Protein AF-A0A954I2B7-F1 (afdb_monomer_lite)

Secondary structure (DSSP, 8-state):
-PPBPHHHHHHHHHHHHHHHHHHTT-TTS-HHHHHHHHHHHHHHHHTTSPSSBPHHHHHHHHHHH--HHHHS------GGGS-HHHHHHHHHHHHHHHHHHHHTSS-TTHHHHHHHHHHHHHHHHHHH-TTHHHHHHHHHHHHHHHHHHHHHHH-TT---HHHHHHHHHHHHHHHHHHHHHHHHHHHHHHHHHHHHHHHHHHHHHHHHHHHHHHHHHHHHHHHHHHHHHHHS---TTTHHHHHHHHHHHHHHHHHHHHHHHHHHHHHHHIIIIIHHHHHHHHHHHHHHHHHHHHHHHHHHHHH-HHHHHHHHTTTTTT--HHHHHHHHHHHHHHHHHHHHHH-

Sequence (343 aa):
MIEFTASARQRLEDYLGELRRVLGECPTLDPIEVERDVQDHIQSALSTTASPVDDGRLDEVLRSLGAPSDWVQDQRVPWFKRPPAEWWQGVRQTASEVTHKIAAGPESYRLPYLSLLTLTAGVCATFLFPAGILVALIALLAAFVLARAAIAAQGEQQISAGQMWLIAPALLLLYVPLAIGLVGWPIVTGMATFAETDQLRSVRQHELISRQATADAAILVLERRLAALQTQDVGQSDMSDVQKLTDELARIRDERQVQTARIEKLLEAGQIGGVQVTAGLIIAVTLLATGFWWLAVGVALWWHPGFFRSLFRPFIDAWTGRGGLILAGLGGLLLVGGLAVIA

Foldseek 3Di:
DAAEDPVLVVVLVVQLVVLLVLCVVPPVDDSVVVSVVLVVQLCVQCVPPDPPDYNVSSVVSVVVVPRSNPVPPCPDPDLVPDPPVVNVVVVVVVLVVVLQVQCVPPDLQPLLQQLLVLLVVLVVQLVVDPCSPVSNVVSLVVSLVSLLSSDVSQDPPGQDPVSCVSNVVSLCVVVVVVVCCLQCVLVVVLVVVVVVVVVVVVVVVVVLVVVLVVLVVVLVVLVVVLVVLVPPPDDPVCVVVNVVSVVVSVVSVVVSVVSVVVVVVVVCCCVVDVVLVVVLLSLLSSLQVSLVSQLVQLVVCLVCVVVVPSSNPPVCVVDDSVSSVVSNVVSVVSNVVSVVSVD

pLDDT: mean 87.76, std 10.54, range [48.59, 98.12]

Structure (mmCIF, N/CA/C/O backbone):
data_AF-A0A954I2B7-F1
#
_entry.id   AF-A0A954I2B7-F1
#
loop_
_atom_site.group_PDB
_atom_site.id
_atom_site.type_symbol
_atom_site.label_atom_id
_atom_site.label_alt_id
_atom_site.label_comp_id
_atom_site.label_asym_id
_atom_site.label_entity_id
_atom_site.label_seq_id
_atom_site.pdbx_PDB_ins_code
_atom_site.Cartn_x
_atom_site.Cartn_y
_atom_site.Cartn_z
_atom_site.occupancy
_atom_site.B_iso_or_equiv
_atom_site.auth_seq_id
_atom_site.auth_comp_id
_atom_site.auth_asym_id
_atom_site.auth_atom_id
_atom_site.pdbx_PDB_model_num
ATOM 1 N N . MET A 1 1 ? -39.625 -21.046 58.336 1.00 79.81 1 MET A N 1
ATOM 2 C CA . MET A 1 1 ? -39.303 -21.929 57.198 1.00 79.81 1 MET A CA 1
ATOM 3 C C . MET A 1 1 ? -40.493 -21.835 56.261 1.00 79.81 1 MET A C 1
ATOM 5 O O . MET A 1 1 ? -41.602 -22.007 56.746 1.00 79.81 1 MET A O 1
ATOM 9 N N . ILE A 1 2 ? -40.296 -21.403 55.015 1.00 92.88 2 ILE A N 1
ATOM 10 C CA . ILE A 1 2 ? -41.406 -21.178 54.076 1.00 92.88 2 ILE A CA 1
ATOM 11 C C . ILE A 1 2 ? -41.921 -22.548 53.630 1.00 92.88 2 ILE A C 1
ATOM 13 O O . ILE A 1 2 ? -41.124 -23.386 53.203 1.00 92.88 2 ILE A O 1
ATOM 17 N N . GLU A 1 3 ? -43.221 -22.804 53.774 1.00 96.81 3 GLU A N 1
ATOM 18 C CA . GLU A 1 3 ? -43.816 -24.035 53.258 1.00 96.81 3 GLU A CA 1
ATOM 19 C C . GLU A 1 3 ? -44.187 -23.825 51.793 1.00 96.81 3 GLU A C 1
ATOM 21 O O . GLU A 1 3 ? -44.925 -22.906 51.439 1.00 96.81 3 GLU A O 1
ATOM 26 N N . PHE A 1 4 ? -43.653 -24.683 50.933 1.00 97.38 4 PHE A N 1
ATOM 27 C CA . PHE A 1 4 ? -43.991 -24.722 49.519 1.00 97.38 4 PHE A CA 1
ATOM 28 C C . PHE A 1 4 ? -45.066 -25.777 49.292 1.00 97.38 4 PHE A C 1
ATOM 30 O O . PHE A 1 4 ? -45.057 -26.838 49.925 1.00 97.38 4 PHE A O 1
ATOM 37 N N . THR A 1 5 ? -45.963 -25.518 48.346 1.00 97.88 5 THR A N 1
ATOM 38 C CA . THR A 1 5 ? -46.767 -26.590 47.753 1.00 97.88 5 THR A CA 1
ATOM 39 C C . THR A 1 5 ? -45.852 -27.649 47.117 1.00 97.88 5 THR A C 1
ATOM 41 O O . THR A 1 5 ? -44.694 -27.383 46.787 1.00 97.88 5 THR A O 1
ATOM 44 N N . ALA A 1 6 ? -46.348 -28.882 46.964 1.00 97.38 6 ALA A N 1
ATOM 45 C CA . ALA A 1 6 ? -45.542 -29.979 46.419 1.00 97.38 6 ALA A CA 1
ATOM 46 C C . ALA A 1 6 ? -45.023 -29.679 44.999 1.00 97.38 6 ALA A C 1
ATOM 48 O O . ALA A 1 6 ? -43.880 -30.005 44.684 1.00 97.38 6 ALA A O 1
ATOM 49 N N . SER A 1 7 ? -45.835 -29.013 44.173 1.00 97.38 7 SER A N 1
ATOM 50 C CA . SER A 1 7 ? -45.462 -28.571 42.826 1.00 97.38 7 SER A CA 1
ATOM 51 C C . SER A 1 7 ? -44.393 -27.473 42.852 1.00 97.38 7 SER A C 1
ATOM 53 O O . SER A 1 7 ? -43.390 -27.592 42.148 1.00 97.38 7 SER A O 1
ATOM 55 N N . ALA A 1 8 ? -44.528 -26.473 43.730 1.00 97.25 8 ALA A N 1
ATOM 56 C CA . ALA A 1 8 ? -43.563 -25.381 43.837 1.00 97.25 8 ALA A CA 1
ATOM 57 C C . ALA A 1 8 ? -42.203 -25.886 44.337 1.00 97.25 8 ALA A C 1
ATOM 59 O O . ALA A 1 8 ? -41.159 -25.467 43.839 1.00 97.25 8 ALA A O 1
ATOM 60 N N . ARG A 1 9 ? -42.195 -26.843 45.277 1.00 98.06 9 ARG A N 1
ATOM 61 C CA . ARG A 1 9 ? -40.955 -27.494 45.721 1.00 98.06 9 ARG A CA 1
ATOM 62 C C . ARG A 1 9 ? -40.249 -28.203 44.563 1.00 98.06 9 ARG A C 1
ATOM 64 O O . ARG A 1 9 ? -39.057 -27.980 44.381 1.00 98.06 9 ARG A O 1
ATOM 71 N N . GLN A 1 10 ? -40.975 -28.991 43.767 1.00 98.06 10 GLN A N 1
ATOM 72 C CA . GLN A 1 10 ? -40.396 -29.666 42.601 1.00 98.06 10 GLN A CA 1
ATOM 73 C C . GLN A 1 10 ? -39.815 -28.655 41.603 1.00 98.06 10 GLN A C 1
ATOM 75 O O . GLN A 1 10 ? -38.692 -28.815 41.137 1.00 98.06 10 GLN A O 1
ATOM 80 N N . ARG A 1 11 ? -40.547 -27.571 41.325 1.00 97.56 11 ARG A N 1
ATOM 81 C CA . ARG A 1 11 ? -40.113 -26.513 40.404 1.00 97.56 11 ARG A CA 1
ATOM 82 C C . ARG A 1 11 ? -38.815 -25.834 40.851 1.00 97.56 11 ARG A C 1
ATOM 84 O O . ARG A 1 11 ? -37.952 -25.555 40.019 1.00 97.56 11 ARG A O 1
ATOM 91 N N . LEU A 1 12 ? -38.677 -25.572 42.151 1.00 97.94 12 LEU A N 1
ATOM 92 C CA . LEU A 1 12 ? -37.454 -25.022 42.733 1.00 97.94 12 LEU A CA 1
ATOM 93 C C . LEU A 1 12 ? -36.282 -26.005 42.607 1.00 97.94 12 LEU A C 1
ATOM 95 O O . LEU A 1 12 ? -35.189 -25.603 42.216 1.00 97.94 12 LEU A O 1
ATOM 99 N N . GLU A 1 13 ? -36.504 -27.283 42.913 1.00 98.12 13 GLU A N 1
ATOM 100 C CA . GLU A 1 13 ? -35.479 -28.325 42.789 1.00 98.12 13 GLU A CA 1
ATOM 101 C C . GLU A 1 13 ? -34.994 -28.484 41.341 1.00 98.12 13 GLU A C 1
ATOM 103 O O . GLU A 1 13 ? -33.786 -28.578 41.118 1.00 98.12 13 GLU A O 1
ATOM 108 N N . ASP A 1 14 ? -35.903 -28.423 40.363 1.00 98.00 14 ASP A N 1
ATOM 109 C CA . ASP A 1 14 ? -35.569 -28.456 38.935 1.00 98.00 14 ASP A CA 1
ATOM 110 C C . ASP A 1 14 ? -34.697 -27.250 38.536 1.00 98.00 14 ASP A C 1
ATOM 112 O O . ASP A 1 14 ? -33.680 -27.407 37.856 1.00 98.00 14 ASP A O 1
ATOM 116 N N . TYR A 1 15 ? -35.059 -26.044 38.994 1.00 97.88 15 TYR A N 1
ATOM 117 C CA . TYR A 1 15 ? -34.292 -24.822 38.734 1.00 97.88 15 TYR A CA 1
ATOM 118 C C . TYR A 1 15 ? -32.877 -24.897 39.328 1.00 97.88 15 TYR A C 1
ATOM 120 O O . TYR A 1 15 ? -31.898 -24.589 38.648 1.00 97.88 15 TYR A O 1
ATOM 128 N N . LEU A 1 16 ? -32.751 -25.346 40.581 1.00 97.69 16 LEU A N 1
ATOM 129 C CA . LEU A 1 16 ? -31.454 -25.515 41.243 1.00 97.69 16 LEU A CA 1
ATOM 130 C C . LEU A 1 16 ? -30.621 -26.636 40.607 1.00 97.69 16 LEU A C 1
ATOM 132 O O . LEU A 1 16 ? -29.399 -26.522 40.514 1.00 97.69 16 LEU A O 1
ATOM 136 N N . GLY A 1 17 ? -31.262 -27.706 40.132 1.00 97.44 17 GLY A N 1
ATOM 137 C CA . GLY A 1 17 ? -30.604 -28.770 39.378 1.00 97.44 17 GLY A CA 1
ATOM 138 C C . GLY A 1 17 ? -29.966 -28.256 38.086 1.00 97.44 17 GLY A C 1
ATOM 139 O O . GLY A 1 17 ? -28.799 -28.549 37.817 1.00 97.44 17 GLY A O 1
ATOM 140 N N . GLU A 1 18 ? -30.696 -27.438 37.327 1.00 97.00 18 GLU A N 1
ATOM 141 C CA . GLU A 1 18 ? -30.184 -26.807 36.106 1.00 97.00 18 GLU A CA 1
ATOM 142 C C . GLU A 1 18 ? -29.072 -25.794 36.410 1.00 97.00 18 GLU A C 1
ATOM 144 O O . GLU A 1 18 ? -28.044 -25.784 35.731 1.00 97.00 18 GLU A O 1
ATOM 149 N N . LEU A 1 19 ? -29.220 -25.005 37.478 1.00 96.50 19 LEU A N 1
ATOM 150 C CA . LEU A 1 19 ? -28.186 -24.082 37.948 1.00 96.50 19 LEU A CA 1
ATOM 151 C C . LEU A 1 19 ? -26.876 -24.810 38.274 1.00 96.50 19 LEU A C 1
ATOM 153 O O . LEU A 1 19 ? -25.824 -24.414 37.776 1.00 96.50 19 LEU A O 1
ATOM 157 N N . ARG A 1 20 ? -26.921 -25.908 39.040 1.00 96.75 20 ARG A N 1
ATOM 158 C CA . ARG A 1 20 ? -25.725 -26.720 39.335 1.00 96.75 20 ARG A CA 1
ATOM 159 C C . ARG A 1 20 ? -25.092 -27.291 38.073 1.00 96.75 20 ARG A C 1
ATOM 161 O O . ARG A 1 20 ? -23.868 -27.319 37.973 1.00 96.75 20 ARG A O 1
ATOM 168 N N . ARG A 1 21 ? -25.908 -27.749 37.117 1.00 94.62 21 ARG A N 1
ATOM 169 C CA . ARG A 1 21 ? -25.428 -28.292 35.840 1.00 94.62 21 ARG A CA 1
ATOM 170 C C . ARG A 1 21 ? -24.659 -27.233 35.051 1.00 94.62 21 ARG A C 1
ATOM 172 O O . ARG A 1 21 ? -23.553 -27.508 34.601 1.00 94.62 21 ARG A O 1
ATOM 179 N N . VAL A 1 22 ? -25.224 -26.033 34.932 1.00 93.50 22 VAL A N 1
ATOM 180 C CA . VAL A 1 22 ? -24.624 -24.908 34.204 1.00 93.50 22 VAL A CA 1
ATOM 181 C C . VAL A 1 22 ? -23.373 -24.376 34.917 1.00 93.50 22 VAL A C 1
ATOM 183 O O . VAL A 1 22 ? -22.342 -24.159 34.283 1.00 93.50 22 VAL A O 1
ATOM 186 N N . LEU A 1 23 ? -23.415 -24.219 36.243 1.00 93.19 23 LEU A N 1
ATOM 187 C CA . LEU A 1 23 ? -22.264 -23.756 37.025 1.00 93.19 23 LEU A CA 1
ATOM 188 C C . LEU A 1 23 ? -21.141 -24.795 37.111 1.00 93.19 23 LEU A C 1
ATOM 190 O O . LEU A 1 23 ? -19.979 -24.414 37.205 1.00 93.19 23 LEU A O 1
ATOM 194 N N . GLY A 1 24 ? -21.452 -26.091 37.020 1.00 91.44 24 GLY A N 1
ATOM 195 C CA . GLY A 1 24 ? -20.451 -27.162 36.982 1.00 91.44 24 GLY A CA 1
ATOM 196 C C . GLY A 1 24 ? -19.500 -27.077 35.782 1.00 91.44 24 GLY A C 1
ATOM 197 O O . GLY A 1 24 ? -18.395 -27.615 35.833 1.00 91.44 24 GLY A O 1
ATOM 198 N N . GLU A 1 25 ? -19.892 -26.364 34.723 1.00 86.44 25 GLU A N 1
ATOM 199 C CA . GLU A 1 25 ? -19.045 -26.082 33.558 1.00 86.44 25 GLU A CA 1
ATOM 200 C C . GLU A 1 25 ? -18.123 -24.860 33.771 1.00 86.44 25 GLU A C 1
ATOM 202 O O . GLU A 1 25 ? -17.216 -24.623 32.970 1.00 86.44 25 GLU A O 1
ATOM 207 N N . CYS A 1 26 ? -18.305 -24.102 34.860 1.00 86.00 26 CYS A N 1
ATOM 208 C CA . CYS A 1 26 ? -17.574 -22.872 35.170 1.00 86.00 26 CYS A CA 1
ATOM 209 C C . CYS A 1 26 ? -16.595 -23.063 36.344 1.00 86.00 26 CYS A C 1
ATOM 211 O O . CYS A 1 26 ? -16.983 -22.915 37.500 1.00 86.00 26 CYS A O 1
ATOM 213 N N . PRO A 1 27 ? -15.291 -23.289 36.094 1.00 81.62 27 PRO A N 1
ATOM 214 C CA . PRO A 1 27 ? -14.319 -23.578 37.154 1.00 81.62 27 PRO A CA 1
ATOM 215 C C . PRO A 1 27 ? -13.995 -22.380 38.061 1.00 81.62 27 PRO A C 1
ATOM 217 O O . PRO A 1 27 ? -13.304 -22.539 39.063 1.00 81.62 27 PRO A O 1
ATOM 220 N N . THR A 1 28 ? -14.426 -21.170 37.697 1.00 84.38 28 THR A N 1
ATOM 221 C CA . THR A 1 28 ? -14.140 -19.937 38.446 1.00 84.38 28 THR A CA 1
ATOM 222 C C . THR A 1 28 ? -15.175 -19.613 39.518 1.00 84.38 28 THR A C 1
ATOM 224 O O . THR A 1 28 ? -14.950 -18.686 40.290 1.00 84.38 28 THR A O 1
ATOM 227 N N . LEU A 1 29 ? -16.315 -20.305 39.529 1.00 89.25 29 LEU A N 1
ATOM 228 C CA . LEU A 1 29 ? -17.411 -20.069 40.465 1.00 89.25 29 LEU A CA 1
ATOM 229 C C . LEU A 1 29 ? -17.603 -21.318 41.322 1.00 89.25 29 LEU A C 1
ATOM 231 O O . LEU A 1 29 ? -17.596 -22.427 40.795 1.00 89.25 29 LEU A O 1
ATOM 235 N N . ASP A 1 30 ? -17.777 -21.140 42.630 1.00 93.12 30 ASP A N 1
ATOM 236 C CA . ASP A 1 30 ? -18.184 -22.236 43.507 1.00 93.12 30 ASP A CA 1
ATOM 237 C C . ASP A 1 30 ? -19.702 -22.448 43.352 1.00 93.12 30 ASP A C 1
ATOM 239 O O . ASP A 1 30 ? -20.484 -21.575 43.747 1.00 93.12 30 ASP A O 1
ATOM 243 N N . PRO A 1 31 ? -20.156 -23.576 42.770 1.00 93.62 31 PRO A N 1
ATOM 244 C CA . PRO A 1 31 ? -21.578 -23.819 42.550 1.00 93.62 31 PRO A CA 1
ATOM 245 C C . PRO A 1 31 ? -22.378 -23.857 43.858 1.00 93.62 31 PRO A C 1
ATOM 247 O O . PRO A 1 31 ? -23.558 -23.517 43.847 1.00 93.62 31 PRO A O 1
ATOM 250 N N . ILE A 1 32 ? -21.750 -24.233 44.978 1.00 95.94 32 ILE A N 1
ATOM 251 C CA . ILE A 1 32 ? -22.415 -24.320 46.284 1.00 95.94 32 ILE A CA 1
ATOM 252 C C . ILE A 1 32 ? -22.691 -22.921 46.839 1.00 95.94 32 ILE A C 1
ATOM 254 O O . ILE A 1 32 ? -23.759 -22.680 47.401 1.00 95.94 32 ILE A O 1
ATOM 258 N N . GLU A 1 33 ? -21.746 -21.993 46.674 1.00 96.88 33 GLU A N 1
ATOM 259 C CA . GLU A 1 33 ? -21.902 -20.609 47.126 1.00 96.88 33 GLU A CA 1
ATOM 260 C C . GLU A 1 33 ? -23.026 -19.909 46.359 1.00 96.88 33 GLU A C 1
ATOM 262 O O . GLU A 1 33 ? -23.936 -19.353 46.972 1.00 96.88 33 GLU A O 1
ATOM 267 N N . VAL A 1 34 ? -23.030 -20.029 45.027 1.00 95.69 34 VAL A N 1
ATOM 268 C CA . VAL A 1 34 ? -24.069 -19.422 44.183 1.00 95.69 34 VAL A CA 1
ATOM 269 C C . VAL A 1 34 ? -25.443 -20.045 44.447 1.00 95.69 34 VAL A C 1
ATOM 271 O O . VAL A 1 34 ? -26.435 -19.323 44.515 1.00 95.69 34 VAL A O 1
ATOM 274 N N . GLU A 1 35 ? -25.530 -21.369 44.630 1.00 97.44 35 GLU A N 1
ATOM 275 C CA . GLU A 1 35 ? -26.788 -22.032 45.007 1.00 97.44 35 GLU A CA 1
ATOM 276 C C . GLU A 1 35 ? -27.320 -21.508 46.346 1.00 97.44 35 GLU A C 1
ATOM 278 O O . GLU A 1 35 ? -28.514 -21.217 46.451 1.00 97.44 35 GLU A O 1
ATOM 283 N N . ARG A 1 36 ? -26.450 -21.344 47.351 1.00 97.50 36 ARG A N 1
ATOM 284 C CA . ARG A 1 36 ? -26.836 -20.786 48.652 1.00 97.50 36 ARG A CA 1
ATOM 285 C C . ARG A 1 36 ? -27.361 -19.359 48.508 1.00 97.50 36 ARG A C 1
ATOM 287 O O . ARG A 1 36 ? -28.436 -19.067 49.018 1.00 97.50 36 ARG A O 1
ATOM 294 N N . ASP A 1 37 ? -26.660 -18.505 47.769 1.00 97.44 37 ASP A N 1
ATOM 295 C CA . ASP A 1 37 ? -27.064 -17.110 47.568 1.00 97.44 37 ASP A CA 1
ATOM 296 C C . ASP A 1 37 ? -28.412 -17.002 46.829 1.00 97.44 37 ASP A C 1
ATOM 298 O O . ASP A 1 37 ? -29.250 -16.155 47.153 1.00 97.44 37 ASP A O 1
ATOM 302 N N . VAL A 1 38 ? -28.668 -17.899 45.868 1.00 97.19 38 VAL A N 1
ATOM 303 C CA . VAL A 1 38 ? -29.965 -18.013 45.181 1.00 97.19 38 VAL A CA 1
ATOM 304 C C . VAL A 1 38 ? -31.068 -18.440 46.144 1.00 97.19 38 VAL A C 1
ATOM 306 O O . VAL A 1 38 ? -32.145 -17.841 46.147 1.00 97.19 38 VAL A O 1
ATOM 309 N N . GLN A 1 39 ? -30.821 -19.456 46.972 1.00 97.75 39 GLN A N 1
ATOM 310 C CA . GLN A 1 39 ? -31.788 -19.909 47.974 1.00 97.75 39 GLN A CA 1
ATOM 311 C C . GLN A 1 39 ? -32.101 -18.805 48.990 1.00 97.75 39 GLN A C 1
ATOM 313 O O . GLN A 1 39 ? -33.275 -18.560 49.279 1.00 97.75 39 GLN A O 1
ATOM 318 N N . ASP A 1 40 ? -31.077 -18.094 49.464 1.00 97.44 40 ASP A N 1
ATOM 319 C CA . ASP A 1 40 ? -31.213 -16.968 50.387 1.00 97.44 40 ASP A CA 1
ATOM 320 C C . ASP A 1 40 ? -32.030 -15.830 49.757 1.00 97.44 40 ASP A C 1
ATOM 322 O O . ASP A 1 40 ? -32.926 -15.269 50.398 1.00 97.44 40 ASP A O 1
ATOM 326 N N . HIS A 1 41 ? -31.793 -15.525 48.476 1.00 97.00 41 HIS A N 1
ATOM 327 C CA . HIS A 1 41 ? -32.581 -14.544 47.734 1.00 97.00 41 HIS A CA 1
ATOM 328 C C . HIS A 1 41 ? -34.056 -14.953 47.628 1.00 97.00 41 HIS A C 1
ATOM 330 O O . HIS A 1 41 ? -34.938 -14.145 47.923 1.00 97.00 41 HIS A O 1
ATOM 336 N N . ILE A 1 42 ? -34.339 -16.206 47.259 1.00 97.31 42 ILE A N 1
ATOM 337 C CA . ILE A 1 42 ? -35.710 -16.728 47.139 1.00 97.31 42 ILE A CA 1
ATOM 338 C C . ILE A 1 42 ? -36.418 -16.695 48.497 1.00 97.31 42 ILE A C 1
ATOM 340 O O . ILE A 1 42 ? -37.568 -16.260 48.592 1.00 97.31 42 ILE A O 1
ATOM 344 N N . GLN A 1 43 ? -35.730 -17.099 49.566 1.00 97.38 43 GLN A N 1
ATOM 345 C CA . GLN A 1 43 ? -36.274 -17.068 50.920 1.00 97.38 43 GLN A CA 1
ATOM 346 C C . GLN A 1 43 ? -36.573 -15.636 51.381 1.00 97.38 43 GLN A C 1
ATOM 348 O O . GLN A 1 43 ? -37.612 -15.393 51.996 1.00 97.38 43 GLN A O 1
ATOM 353 N N . SER A 1 44 ? -35.694 -14.684 51.063 1.00 97.44 44 SER A N 1
ATOM 354 C CA . SER A 1 44 ? -35.897 -13.262 51.349 1.00 97.44 44 SER A CA 1
ATOM 355 C C . SER A 1 44 ? -37.094 -12.696 50.578 1.00 97.44 44 SER A C 1
ATOM 357 O O . SER A 1 44 ? -37.999 -12.114 51.184 1.00 97.44 44 SER A O 1
ATOM 359 N N . ALA A 1 45 ? -37.160 -12.948 49.266 1.00 97.50 45 ALA A N 1
ATOM 360 C CA . ALA A 1 45 ? -38.214 -12.456 48.380 1.00 97.50 45 ALA A CA 1
ATOM 361 C C . ALA A 1 45 ? -39.610 -12.984 48.755 1.00 97.50 45 ALA A C 1
ATOM 363 O O . ALA A 1 45 ? -40.597 -12.258 48.648 1.00 97.50 45 ALA A O 1
ATOM 364 N N . LEU A 1 46 ? -39.698 -14.227 49.236 1.00 97.31 46 LEU A N 1
ATOM 365 C CA . LEU A 1 46 ? -40.964 -14.874 49.594 1.00 97.31 46 LEU A CA 1
ATOM 366 C C . LEU A 1 46 ? -41.340 -14.736 51.078 1.00 97.31 46 LEU A C 1
ATOM 368 O O . LEU A 1 46 ? -42.421 -15.173 51.471 1.00 97.31 46 LEU A O 1
ATOM 372 N N . SER A 1 47 ? -40.500 -14.107 51.904 1.00 96.81 47 SER A N 1
ATOM 373 C CA . SER A 1 47 ? -40.690 -14.021 53.363 1.00 96.81 47 SER A CA 1
ATOM 374 C C . SER A 1 47 ? -41.996 -13.347 53.811 1.00 96.81 47 SER A C 1
ATOM 376 O O . SER A 1 47 ? -42.485 -13.622 54.906 1.00 96.81 47 SER A O 1
ATOM 378 N N . THR A 1 48 ? -42.576 -12.484 52.973 1.00 95.94 48 THR A N 1
ATOM 379 C CA . THR A 1 48 ? -43.823 -11.747 53.248 1.00 95.94 48 THR A CA 1
ATOM 380 C C . THR A 1 48 ? -45.068 -12.403 52.648 1.00 95.94 48 THR A C 1
ATOM 382 O O . THR A 1 48 ? -46.182 -11.920 52.860 1.00 95.94 48 THR A O 1
ATOM 385 N N . THR A 1 49 ? -44.905 -13.496 51.899 1.00 94.75 49 THR A N 1
ATOM 386 C CA . THR A 1 49 ? -46.006 -14.175 51.207 1.00 94.75 49 THR A CA 1
ATOM 387 C C . THR A 1 49 ? -46.720 -15.136 52.159 1.00 94.75 49 THR A C 1
ATOM 389 O O . THR A 1 49 ? -46.088 -15.800 52.979 1.00 94.75 49 THR A O 1
ATOM 392 N N . ALA A 1 50 ? -48.051 -15.210 52.075 1.00 92.56 50 ALA A N 1
ATOM 393 C CA . ALA A 1 50 ? -48.833 -16.138 52.887 1.00 92.56 50 ALA A CA 1
ATOM 394 C C . ALA A 1 50 ? -48.471 -17.599 52.555 1.00 92.56 50 ALA A C 1
ATOM 396 O O . ALA A 1 50 ? -48.350 -17.964 51.389 1.00 92.56 50 ALA A O 1
ATOM 397 N N . SER A 1 51 ? -48.303 -18.424 53.591 1.00 89.94 51 SER A N 1
ATOM 398 C CA . SER A 1 51 ? -47.981 -19.851 53.468 1.00 89.94 51 SER A CA 1
ATOM 399 C C . SER A 1 51 ? -49.255 -20.684 53.250 1.00 89.94 51 SER A C 1
ATOM 401 O O . SER A 1 51 ? -50.254 -20.394 53.919 1.00 89.94 51 SER A O 1
ATOM 403 N N . PRO A 1 52 ? -49.245 -21.739 52.407 1.00 95.25 52 PRO A N 1
ATOM 404 C CA . PRO A 1 52 ? -48.131 -22.234 51.584 1.00 95.25 52 PRO A CA 1
ATOM 405 C C . PRO A 1 52 ? -47.952 -21.473 50.256 1.00 95.25 52 PRO A C 1
ATOM 407 O O . PRO A 1 52 ? -48.928 -21.035 49.650 1.00 95.25 52 PRO A O 1
ATOM 410 N N . VAL A 1 53 ? -46.706 -21.359 49.782 1.00 97.19 53 VAL A N 1
ATOM 411 C CA . VAL A 1 53 ? -46.366 -20.681 48.515 1.00 97.19 53 VAL A CA 1
ATOM 412 C C . VAL A 1 53 ? -46.730 -21.558 47.312 1.00 97.19 53 VAL A C 1
ATOM 414 O O . VAL A 1 53 ? -46.357 -22.737 47.244 1.00 97.19 53 VAL A O 1
ATOM 417 N N . ASP A 1 54 ? -47.456 -20.971 46.364 1.00 97.62 54 ASP A N 1
ATOM 418 C CA . ASP A 1 54 ? -47.882 -21.600 45.115 1.00 97.62 54 ASP A CA 1
ATOM 419 C C . ASP A 1 54 ? -46.857 -21.430 43.978 1.00 97.62 54 ASP A C 1
ATOM 421 O O . ASP A 1 54 ? -45.891 -20.667 44.072 1.00 97.62 54 ASP A O 1
ATOM 425 N N . ASP A 1 55 ? -47.072 -22.161 42.883 1.00 97.25 55 ASP A N 1
ATOM 426 C CA . ASP A 1 55 ? -46.195 -22.132 41.705 1.00 97.25 55 ASP A CA 1
ATOM 427 C C . ASP A 1 55 ? -46.118 -20.728 41.090 1.00 97.25 55 ASP A C 1
ATOM 429 O O . ASP A 1 55 ? -45.053 -20.294 40.656 1.00 97.25 55 ASP A O 1
ATOM 433 N N . GLY A 1 56 ? -47.239 -19.997 41.089 1.00 97.50 56 GLY A N 1
ATOM 434 C CA . GLY A 1 56 ? -47.350 -18.686 40.457 1.00 97.50 56 GLY A CA 1
ATOM 435 C C . GLY A 1 56 ? -46.426 -17.643 41.080 1.00 97.50 56 GLY A C 1
ATOM 436 O O . GLY A 1 56 ? -45.773 -16.894 40.349 1.00 97.50 56 GLY A O 1
ATOM 437 N N . ARG A 1 57 ? -46.329 -17.602 42.417 1.00 97.56 57 ARG A N 1
ATOM 438 C CA . ARG A 1 57 ? -45.397 -16.689 43.095 1.00 97.56 57 ARG A CA 1
ATOM 439 C C . ARG A 1 57 ? -43.948 -17.126 43.011 1.00 97.56 57 ARG A C 1
ATOM 441 O O . ARG A 1 57 ? -43.084 -16.264 42.856 1.00 97.56 57 ARG A O 1
ATOM 448 N N . LEU A 1 58 ? -43.670 -18.427 43.063 1.00 98.00 58 LEU A N 1
ATOM 449 C CA . LEU A 1 58 ? -42.309 -18.912 42.854 1.00 98.00 58 LEU A CA 1
ATOM 450 C C . LEU A 1 58 ? -41.808 -18.560 41.444 1.00 98.00 58 LEU A C 1
ATOM 452 O O . LEU A 1 58 ? -40.711 -18.023 41.308 1.00 98.00 58 LEU A O 1
ATOM 456 N N . ASP A 1 59 ? -42.616 -18.792 40.408 1.00 98.00 59 ASP A N 1
ATOM 457 C CA . ASP A 1 59 ? -42.246 -18.510 39.017 1.00 98.00 59 ASP A CA 1
ATOM 458 C C . ASP A 1 59 ? -41.974 -17.019 38.762 1.00 98.00 59 ASP A C 1
ATOM 460 O O . ASP A 1 59 ? -41.158 -16.683 37.907 1.00 98.00 59 ASP A O 1
ATOM 464 N N . GLU A 1 60 ? -42.623 -16.105 39.486 1.00 97.75 60 GLU A N 1
ATOM 465 C CA . GLU A 1 60 ? -42.331 -14.671 39.392 1.00 97.75 60 GLU A CA 1
ATOM 466 C C . GLU A 1 60 ? -40.938 -14.333 39.937 1.00 97.75 60 GLU A C 1
ATOM 468 O O . GLU A 1 60 ? -40.184 -13.605 39.288 1.00 97.75 60 GLU A O 1
ATOM 473 N N . VAL A 1 61 ? -40.567 -14.917 41.081 1.00 97.81 61 VAL A N 1
ATOM 474 C CA . VAL A 1 61 ? -39.225 -14.759 41.659 1.00 97.81 61 VAL A CA 1
ATOM 475 C C . VAL A 1 61 ? -38.178 -15.401 40.749 1.00 97.81 61 VAL A C 1
ATOM 477 O O . VAL A 1 61 ? -37.188 -14.751 40.413 1.00 97.81 61 VAL A O 1
ATOM 480 N N . LEU A 1 62 ? -38.414 -16.623 40.259 1.00 97.69 62 LEU A N 1
ATOM 481 C CA . LEU A 1 62 ? -37.509 -17.291 39.315 1.00 97.69 62 LEU A CA 1
ATOM 482 C C . LEU A 1 62 ? -37.357 -16.497 38.007 1.00 97.69 62 LEU A C 1
ATOM 484 O O . LEU A 1 62 ? -36.255 -16.371 37.481 1.00 97.69 62 LEU A O 1
ATOM 488 N N . ARG A 1 63 ? -38.432 -15.879 37.503 1.00 97.19 63 ARG A N 1
ATOM 489 C CA . ARG A 1 63 ? -38.367 -15.010 36.318 1.00 97.19 63 ARG A CA 1
ATOM 490 C C . ARG A 1 63 ? -37.534 -13.751 36.560 1.00 97.19 63 ARG A C 1
ATOM 492 O O . ARG A 1 63 ? -36.894 -13.281 35.626 1.00 97.19 63 ARG A O 1
ATOM 499 N N . SER A 1 64 ? -37.526 -13.219 37.784 1.00 96.75 64 SER A N 1
ATOM 500 C CA . SER A 1 64 ? -36.678 -12.076 38.153 1.00 96.75 64 SER A CA 1
ATOM 501 C C . SER A 1 64 ? -35.190 -12.438 38.244 1.00 96.75 64 SER A C 1
ATOM 503 O O . SER A 1 64 ? -34.342 -11.603 37.938 1.00 96.75 64 SER A O 1
ATOM 505 N N . LEU A 1 65 ? -34.886 -13.691 38.600 1.00 96.69 65 LEU A N 1
ATOM 506 C CA . LEU A 1 65 ? -33.530 -14.239 38.615 1.00 96.69 65 LEU A CA 1
ATOM 507 C C . LEU A 1 65 ? -33.001 -14.540 37.199 1.00 96.69 65 LEU A C 1
ATOM 509 O O . LEU A 1 65 ? -31.794 -14.490 36.981 1.00 96.69 65 LEU A O 1
ATOM 513 N N . GLY A 1 66 ? -33.878 -14.791 36.222 1.00 95.62 66 GLY A N 1
ATOM 514 C CA . GLY A 1 66 ? -33.500 -15.159 34.851 1.00 95.62 66 GLY A CA 1
ATOM 515 C C . GLY A 1 66 ? -33.266 -16.664 34.685 1.00 95.62 66 GLY A C 1
ATOM 516 O O . GLY A 1 66 ? -33.353 -17.424 35.646 1.00 95.62 66 GLY A O 1
ATOM 517 N N . ALA A 1 67 ? -33.013 -17.134 33.459 1.00 94.75 67 ALA A N 1
ATOM 518 C CA . ALA A 1 67 ? -32.724 -18.552 33.247 1.00 94.75 67 ALA A CA 1
ATOM 519 C C . ALA A 1 67 ? -31.299 -18.877 33.734 1.00 94.75 67 ALA A C 1
ATOM 521 O O . ALA A 1 67 ? -30.390 -18.089 33.464 1.00 94.75 67 ALA A O 1
ATOM 522 N N . PRO A 1 68 ? -31.045 -20.038 34.372 1.00 94.94 68 PRO A N 1
ATOM 523 C CA . PRO A 1 68 ? -29.697 -20.397 34.816 1.00 94.94 68 PRO A CA 1
ATOM 524 C C . PRO A 1 68 ? -28.657 -20.400 33.684 1.00 94.94 68 PRO A C 1
ATOM 526 O O . PRO A 1 68 ? -27.494 -20.085 33.913 1.00 94.94 68 PRO A O 1
ATOM 529 N N . SER A 1 69 ? -29.077 -20.684 32.445 1.00 89.12 69 SER A N 1
ATOM 530 C CA . SER A 1 69 ? -28.240 -20.593 31.241 1.00 89.12 69 SER A CA 1
ATOM 531 C C . SER A 1 69 ? -27.708 -19.187 30.955 1.00 89.12 69 SER A C 1
ATOM 533 O O . SER A 1 69 ? -26.650 -19.052 30.348 1.00 89.12 69 SER A O 1
ATOM 535 N N . ASP A 1 70 ? -28.416 -18.144 31.392 1.00 89.19 70 ASP A N 1
ATOM 536 C CA . ASP A 1 70 ? -28.059 -16.746 31.127 1.00 89.19 70 ASP A CA 1
ATOM 537 C C . ASP A 1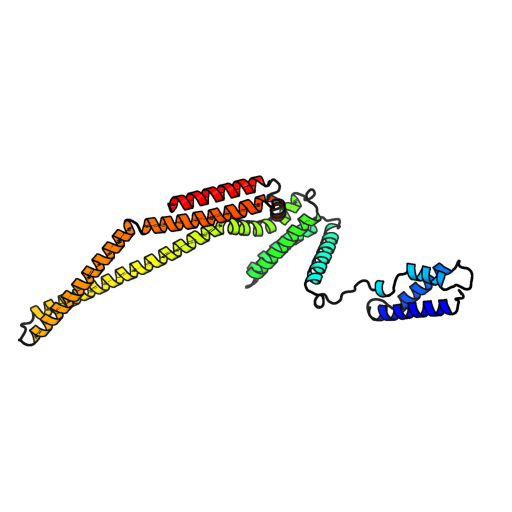 70 ? -27.015 -16.222 32.127 1.00 89.19 70 ASP A C 1
ATOM 539 O O . ASP A 1 70 ? -26.390 -15.183 31.901 1.00 89.19 70 ASP A O 1
ATOM 543 N N . TRP A 1 71 ? -26.818 -16.937 33.241 1.00 87.44 71 TRP A N 1
ATOM 544 C CA . TRP A 1 71 ? -25.909 -16.554 34.326 1.00 87.44 71 TRP A CA 1
ATOM 545 C C . TRP A 1 71 ? -24.451 -16.785 33.945 1.00 87.44 71 TRP A C 1
ATOM 547 O O . TRP A 1 71 ? -23.559 -16.032 34.340 1.00 87.44 71 TRP A O 1
ATOM 557 N N . VAL A 1 72 ? -24.210 -17.788 33.105 1.00 81.62 72 VAL A N 1
ATOM 558 C CA . VAL A 1 72 ? -22.925 -17.990 32.444 1.00 81.62 72 VAL A CA 1
ATOM 559 C C . VAL A 1 72 ? -22.929 -17.132 31.188 1.00 81.62 72 VAL A C 1
ATOM 561 O O . VAL A 1 72 ? -23.101 -17.613 30.071 1.00 81.62 72 VAL A O 1
ATOM 564 N N . GLN A 1 73 ? -22.772 -15.820 31.376 1.00 63.34 73 GLN A N 1
ATOM 565 C CA . GLN A 1 73 ? -22.570 -14.896 30.266 1.00 63.34 73 GLN A CA 1
ATOM 566 C C . GLN A 1 73 ? -21.311 -15.297 29.503 1.00 63.34 73 GLN A C 1
ATOM 568 O O . GLN A 1 73 ? -20.201 -14.992 29.938 1.00 63.34 73 GLN A O 1
ATOM 573 N N . ASP A 1 74 ? -21.517 -15.998 28.387 1.00 57.06 74 ASP A N 1
ATOM 574 C CA . ASP A 1 74 ? -20.610 -16.194 27.257 1.00 57.06 74 ASP A CA 1
ATOM 575 C C . ASP A 1 74 ? -19.123 -16.205 27.653 1.00 57.06 74 ASP A C 1
ATOM 577 O O . ASP A 1 74 ? -18.286 -15.497 27.075 1.00 57.06 74 ASP A O 1
ATOM 581 N N . GLN A 1 75 ? -18.776 -17.009 28.670 1.00 52.12 75 GLN A N 1
ATOM 582 C CA . GLN A 1 75 ? -17.389 -17.268 29.033 1.00 52.12 75 GLN A CA 1
ATOM 583 C C . GLN A 1 75 ? -16.788 -18.203 27.984 1.00 52.12 75 GLN A C 1
ATOM 585 O O . GLN A 1 75 ? -16.553 -19.387 28.179 1.00 52.12 75 GLN A O 1
ATOM 590 N N . ARG A 1 76 ? -16.533 -17.576 26.833 1.00 55.94 76 ARG A N 1
ATOM 591 C CA . ARG A 1 76 ? -15.413 -17.779 25.929 1.00 55.94 76 ARG A CA 1
ATOM 592 C C . ARG A 1 76 ? -15.176 -19.239 25.598 1.00 55.94 76 ARG A C 1
ATOM 594 O O . ARG A 1 76 ? -14.148 -19.818 25.950 1.00 55.94 76 ARG A O 1
ATOM 601 N N . VAL A 1 77 ? -16.031 -19.745 24.710 1.00 60.31 77 VAL A N 1
ATOM 602 C CA . VAL A 1 77 ? -15.544 -20.624 23.643 1.00 60.31 77 VAL A CA 1
ATOM 603 C C . VAL A 1 77 ? -14.200 -20.038 23.175 1.00 60.31 77 VAL A C 1
ATOM 605 O O . VAL A 1 77 ? -14.177 -18.858 22.797 1.00 60.31 77 VAL A O 1
ATOM 608 N N . PRO A 1 78 ? -13.077 -20.779 23.280 1.00 59.22 78 PRO A N 1
ATOM 609 C CA . PRO A 1 78 ? -11.765 -20.240 22.965 1.00 59.22 78 PRO A CA 1
ATOM 610 C C . PRO A 1 78 ? -11.813 -19.561 21.604 1.00 59.22 78 PRO A C 1
ATOM 612 O O . PRO A 1 78 ? -12.387 -20.117 20.671 1.00 59.22 78 PRO A O 1
ATOM 615 N N . TRP A 1 79 ? -11.256 -18.356 21.490 1.00 60.91 79 TRP A N 1
ATOM 616 C CA . TRP A 1 79 ? -11.432 -17.493 20.313 1.00 60.91 79 TRP A CA 1
ATOM 617 C C . TRP A 1 79 ? -11.092 -18.187 18.980 1.00 60.91 79 TRP A C 1
ATOM 619 O O . TRP A 1 79 ? -11.650 -17.830 17.951 1.00 60.91 79 TRP A O 1
ATOM 629 N N . PHE A 1 80 ? -10.235 -19.212 19.008 1.00 67.19 80 PHE A N 1
ATOM 630 C CA . PHE A 1 80 ? -9.855 -20.035 17.856 1.00 67.19 80 PHE A CA 1
ATOM 631 C C . PHE A 1 80 ? -10.910 -21.068 17.411 1.00 67.19 80 PHE A C 1
ATOM 633 O O . PHE A 1 80 ? -10.775 -21.649 16.340 1.00 67.19 80 PHE A O 1
ATOM 640 N N . LYS A 1 81 ? -11.939 -21.332 18.223 1.00 69.81 81 LYS A N 1
ATOM 641 C CA . LYS A 1 81 ? -13.083 -22.195 17.881 1.00 69.81 81 LYS A CA 1
ATOM 642 C C . LYS A 1 81 ? -14.279 -21.404 17.340 1.00 69.81 81 LYS A C 1
ATOM 644 O O . LYS A 1 81 ? -15.227 -22.015 16.857 1.00 69.81 81 LYS A O 1
ATOM 649 N N . ARG A 1 82 ? -14.251 -20.070 17.432 1.00 76.06 82 ARG A N 1
ATOM 650 C CA . ARG A 1 82 ? -15.280 -19.201 16.851 1.00 76.06 82 ARG A CA 1
ATOM 651 C C . ARG A 1 82 ? -15.014 -19.019 15.350 1.00 76.06 82 ARG A C 1
ATOM 653 O O . ARG A 1 82 ? -13.850 -18.983 14.943 1.00 76.06 82 ARG A O 1
ATOM 660 N N . PRO A 1 83 ? -16.051 -18.897 14.507 1.00 83.19 83 PRO A N 1
ATOM 661 C CA . PRO A 1 83 ? -15.863 -18.584 13.098 1.00 83.19 83 PRO A CA 1
ATOM 662 C C . PRO A 1 83 ? -15.131 -17.234 12.925 1.00 83.19 83 PRO A C 1
ATOM 664 O O . PRO A 1 83 ? -15.309 -16.323 13.740 1.00 83.19 83 PRO A O 1
ATOM 667 N N . PRO A 1 84 ? -14.336 -17.050 11.850 1.00 83.81 84 PRO A N 1
ATOM 668 C CA . PRO A 1 84 ? -13.505 -15.853 11.663 1.00 83.81 84 PRO A CA 1
ATOM 669 C C . PRO A 1 84 ? -14.270 -14.521 11.725 1.00 83.81 84 PRO A C 1
ATOM 671 O O . PRO A 1 84 ? -13.709 -13.504 12.126 1.00 83.81 84 PRO A O 1
ATOM 674 N N . ALA A 1 85 ? -15.552 -14.513 11.346 1.00 80.75 85 ALA A N 1
ATOM 675 C CA . ALA A 1 85 ? -16.399 -13.324 11.409 1.00 80.75 85 ALA A CA 1
ATOM 676 C C . ALA A 1 85 ? -16.657 -12.854 12.855 1.00 80.75 85 ALA A C 1
ATOM 678 O O . ALA A 1 85 ? -16.597 -11.657 13.136 1.00 80.75 85 ALA A O 1
ATOM 679 N N . GLU A 1 86 ? -16.880 -13.787 13.782 1.00 79.06 86 GLU A N 1
ATOM 680 C CA . GLU A 1 86 ? -17.095 -13.496 15.206 1.00 79.06 86 GLU A CA 1
ATOM 681 C C . GLU A 1 86 ? -15.787 -13.131 15.911 1.00 79.06 86 GLU A C 1
ATOM 683 O O . GLU A 1 86 ? -15.774 -12.282 16.804 1.00 79.06 86 GLU A O 1
ATOM 688 N N . TRP A 1 87 ? -14.664 -13.712 15.471 1.00 77.38 87 TRP A N 1
ATOM 689 C CA . TRP A 1 87 ? -13.336 -13.325 15.950 1.00 77.38 87 TRP A CA 1
ATOM 690 C C . TRP A 1 87 ? -13.074 -11.833 15.725 1.00 77.38 87 TRP A C 1
ATOM 692 O O . TRP A 1 87 ? -12.685 -11.127 16.657 1.00 77.38 87 TRP A O 1
ATOM 702 N N . TRP A 1 88 ? -13.367 -11.324 14.525 1.00 75.56 88 TRP A N 1
ATOM 703 C CA . TRP A 1 88 ? -13.209 -9.902 14.217 1.00 75.56 88 TRP A CA 1
ATOM 704 C C . TRP A 1 88 ? -14.086 -8.998 15.086 1.00 75.56 88 TRP A C 1
ATOM 706 O O . TRP A 1 88 ? -13.639 -7.925 15.500 1.00 75.56 88 TRP A O 1
ATOM 716 N N . GLN A 1 89 ? -15.310 -9.425 15.402 1.00 79.62 89 GLN A N 1
ATOM 717 C CA . GLN A 1 89 ? -16.190 -8.682 16.306 1.00 79.62 89 GLN A CA 1
ATOM 718 C C . GLN A 1 89 ? -15.640 -8.668 17.737 1.00 79.62 89 GLN A C 1
ATOM 720 O O . GLN A 1 89 ? -15.574 -7.600 18.344 1.00 79.62 89 GLN A O 1
ATOM 725 N N . GLY A 1 90 ? -15.156 -9.808 18.239 1.00 74.31 90 GLY A N 1
ATOM 726 C CA . GLY A 1 90 ? -14.556 -9.910 19.572 1.00 74.31 90 GLY A CA 1
ATOM 727 C C . GLY A 1 90 ? -13.262 -9.104 19.716 1.00 74.31 90 GLY A C 1
ATOM 728 O O . GLY A 1 90 ? -13.068 -8.419 20.721 1.00 74.31 90 GLY A O 1
ATOM 729 N N . VAL A 1 91 ? -12.400 -9.107 18.692 1.00 74.19 91 VAL A N 1
ATOM 730 C CA . VAL A 1 91 ? -11.200 -8.252 18.649 1.00 74.19 91 VAL A CA 1
ATOM 731 C C . VAL A 1 91 ? -11.600 -6.780 18.663 1.00 74.19 91 VAL A C 1
ATOM 733 O O . VAL A 1 91 ? -11.022 -6.002 19.417 1.00 74.19 91 VAL A O 1
ATOM 736 N N . ARG A 1 92 ? -12.616 -6.390 17.885 1.00 77.38 92 ARG A N 1
ATOM 737 C CA . ARG A 1 92 ? -13.102 -5.006 17.839 1.00 77.38 92 ARG A CA 1
ATOM 738 C C . ARG A 1 92 ? -13.696 -4.556 19.177 1.00 77.38 92 ARG A C 1
ATOM 740 O O . ARG A 1 92 ? -13.397 -3.446 19.612 1.00 77.38 92 ARG A O 1
ATOM 747 N N . GLN A 1 93 ? -14.482 -5.408 19.836 1.00 75.69 93 GLN A N 1
ATOM 748 C CA . GLN A 1 93 ? -15.046 -5.144 21.164 1.00 75.69 93 GLN A CA 1
ATOM 749 C C . GLN A 1 93 ? -13.944 -5.031 22.219 1.00 75.69 93 GLN A C 1
ATOM 751 O O . GLN A 1 93 ? -13.845 -4.003 22.883 1.00 75.69 93 GLN A O 1
ATOM 756 N N . THR A 1 94 ? -13.038 -6.010 22.291 1.00 72.50 94 THR A N 1
ATOM 757 C CA . THR A 1 94 ? -11.919 -6.003 23.250 1.00 72.50 94 THR A CA 1
ATOM 758 C C . THR A 1 94 ? -11.013 -4.795 23.033 1.00 72.50 94 THR A C 1
ATOM 760 O O . THR A 1 94 ? -10.634 -4.123 23.990 1.00 72.50 94 THR A O 1
ATOM 763 N N . ALA A 1 95 ? -10.697 -4.470 21.775 1.00 69.31 95 ALA A N 1
ATOM 764 C CA . ALA A 1 95 ? -9.946 -3.270 21.444 1.00 69.31 95 ALA A CA 1
ATOM 765 C C . ALA A 1 95 ? -10.689 -2.029 21.942 1.00 69.31 95 ALA A C 1
ATOM 767 O O . ALA A 1 95 ? -10.080 -1.216 22.627 1.00 69.31 95 ALA A O 1
ATOM 768 N N . SER A 1 96 ? -11.996 -1.898 21.690 1.00 72.69 96 SER A N 1
ATOM 769 C CA . SER A 1 96 ? -12.774 -0.751 22.173 1.00 72.69 96 SER A CA 1
ATOM 770 C C . SER A 1 96 ? -12.793 -0.645 23.702 1.00 72.69 96 SER A C 1
ATOM 772 O O . SER A 1 96 ? -12.556 0.437 24.231 1.00 72.69 96 SER A O 1
ATOM 774 N N . GLU A 1 97 ? -12.956 -1.757 24.422 1.00 70.56 97 GLU A N 1
ATOM 775 C CA . GLU A 1 97 ? -12.964 -1.788 25.888 1.00 70.56 97 GLU A CA 1
ATOM 776 C C . GLU A 1 97 ? -11.605 -1.426 26.483 1.00 70.56 97 GLU A C 1
ATOM 778 O O . GLU A 1 97 ? -11.529 -0.627 27.415 1.00 70.56 97 GLU A O 1
ATOM 783 N N . VAL A 1 98 ? -10.518 -1.985 25.945 1.00 68.56 98 VAL A N 1
ATOM 784 C CA . VAL A 1 98 ? -9.151 -1.657 26.372 1.00 68.56 98 VAL A CA 1
ATOM 785 C C . VAL A 1 98 ? -8.841 -0.198 26.053 1.00 68.56 98 VAL A C 1
ATOM 787 O O . VAL A 1 98 ? -8.290 0.505 26.896 1.00 68.56 98 VAL A O 1
ATOM 790 N N . THR A 1 99 ? -9.254 0.289 24.881 1.00 65.06 99 THR A N 1
ATOM 791 C CA . THR A 1 99 ? -9.066 1.694 24.499 1.00 65.06 99 THR A CA 1
ATOM 792 C C . THR A 1 99 ? -9.832 2.612 25.450 1.00 65.06 99 THR A C 1
ATOM 794 O O . THR A 1 99 ? -9.252 3.572 25.948 1.00 65.06 99 THR A O 1
ATOM 797 N N . HIS A 1 100 ? -11.083 2.285 25.790 1.00 66.19 100 HIS A N 1
ATOM 798 C CA . HIS A 1 100 ? -11.872 3.034 26.768 1.00 66.19 100 HIS A CA 1
ATOM 799 C C . HIS A 1 100 ? -11.273 2.975 28.174 1.00 66.19 100 HIS A C 1
ATOM 801 O O . HIS A 1 100 ? -11.188 4.009 28.825 1.00 66.19 100 HIS A O 1
ATOM 807 N N . LYS A 1 101 ? -10.793 1.816 28.641 1.00 65.88 101 LYS A N 1
ATOM 808 C CA . LYS A 1 101 ? -10.143 1.685 29.958 1.00 65.88 101 LYS A CA 1
ATOM 809 C C . LYS A 1 101 ? -8.835 2.468 30.045 1.00 65.88 101 LYS A C 1
ATOM 811 O O . LYS A 1 101 ? -8.542 3.055 31.083 1.00 65.88 101 LYS A O 1
ATOM 816 N N . ILE A 1 102 ? -8.054 2.501 28.967 1.00 63.38 102 ILE A N 1
ATOM 817 C CA . ILE A 1 102 ? -6.819 3.291 28.907 1.00 63.38 102 ILE A CA 1
ATOM 818 C C . ILE A 1 102 ? -7.140 4.790 28.800 1.00 63.38 102 ILE A C 1
ATOM 820 O O . ILE A 1 102 ? -6.445 5.593 29.420 1.00 63.38 102 ILE A O 1
ATOM 824 N N . ALA A 1 103 ? -8.191 5.165 28.064 1.00 59.00 103 ALA A N 1
ATOM 825 C CA . ALA A 1 103 ? -8.591 6.556 27.845 1.00 59.00 103 ALA A CA 1
ATOM 826 C C . ALA A 1 103 ? -9.356 7.187 29.022 1.00 59.00 103 ALA A C 1
ATOM 828 O O . ALA A 1 103 ? -9.219 8.383 29.246 1.00 59.00 103 ALA A O 1
ATOM 829 N N . ALA A 1 104 ? -10.130 6.407 29.784 1.00 60.22 104 ALA A N 1
ATOM 830 C CA . ALA A 1 104 ? -10.908 6.876 30.937 1.00 60.22 104 ALA A CA 1
ATOM 831 C C . ALA A 1 104 ? -10.070 7.042 32.219 1.00 60.22 104 ALA A C 1
ATOM 833 O O . ALA A 1 104 ? -10.595 7.441 33.259 1.00 60.22 104 ALA A O 1
ATOM 834 N N . GLY A 1 105 ? -8.770 6.735 32.168 1.00 63.72 105 GLY A N 1
ATOM 835 C CA . GLY A 1 105 ? -7.851 7.078 33.246 1.00 63.72 105 GLY A CA 1
ATOM 836 C C . GLY A 1 105 ? -7.624 8.596 33.326 1.00 63.72 105 GLY A C 1
ATOM 837 O O . GLY A 1 105 ? -7.727 9.281 32.311 1.00 63.72 105 GLY A O 1
ATOM 838 N N . PRO A 1 106 ? -7.227 9.136 34.493 1.00 64.06 106 PRO A N 1
ATOM 839 C CA . PRO A 1 106 ? -6.940 10.567 34.681 1.00 64.06 106 PRO A CA 1
ATOM 840 C C . PRO A 1 106 ? -5.789 11.107 33.802 1.00 64.06 106 PRO A C 1
ATOM 842 O O . PRO A 1 106 ? -5.501 12.300 33.813 1.00 64.06 106 PRO A O 1
ATOM 845 N N . GLU A 1 107 ? -5.134 10.247 33.018 1.00 67.56 107 GLU A N 1
ATOM 846 C CA . GLU A 1 107 ? -3.980 10.556 32.181 1.00 67.56 107 GLU A CA 1
ATOM 847 C C . GLU A 1 107 ? -4.293 10.284 30.706 1.00 67.56 107 GLU A C 1
ATOM 849 O O . GLU A 1 107 ? -3.983 9.225 30.154 1.00 67.56 107 GLU A O 1
ATOM 854 N N . SER A 1 108 ? -4.842 11.286 30.024 1.00 73.56 108 SER A N 1
ATOM 855 C CA . SER A 1 108 ? -5.129 11.251 28.583 1.00 73.56 108 SER A CA 1
ATOM 856 C C . SER A 1 108 ? -3.893 11.001 27.694 1.00 73.56 108 SER A C 1
ATOM 858 O O . SER A 1 108 ? -4.027 10.767 26.497 1.00 73.56 108 SER A O 1
ATOM 860 N N . TYR A 1 109 ? -2.676 10.998 28.247 1.00 83.62 109 TYR A N 1
ATOM 861 C CA . TYR A 1 109 ? -1.420 10.863 27.504 1.00 83.62 109 TYR A CA 1
ATOM 862 C C . TYR A 1 109 ? -0.919 9.421 27.293 1.00 83.62 109 TYR A C 1
ATOM 864 O O . TYR A 1 109 ? 0.047 9.222 26.556 1.00 83.62 109 TYR A O 1
ATOM 872 N N . ARG A 1 110 ? -1.558 8.397 27.875 1.00 89.88 110 ARG A N 1
ATOM 873 C CA . ARG A 1 110 ? -1.052 7.006 27.834 1.00 89.88 110 ARG A CA 1
ATOM 874 C C . ARG A 1 110 ? -0.882 6.442 26.420 1.00 89.88 110 ARG A C 1
ATOM 876 O O . ARG A 1 110 ? 0.179 5.912 26.100 1.00 89.88 110 ARG A O 1
ATOM 883 N N . LEU A 1 111 ? -1.896 6.571 25.562 1.00 90.00 111 LEU A N 1
ATOM 884 C CA . LEU A 1 111 ? -1.834 6.083 24.175 1.00 90.00 111 LEU A CA 1
ATOM 885 C C . LEU A 1 111 ? -0.800 6.847 23.319 1.00 90.00 111 LEU A C 1
ATOM 887 O O . LEU A 1 111 ? 0.001 6.182 22.658 1.00 90.00 111 LEU A O 1
ATOM 891 N N . PRO A 1 112 ? -0.737 8.198 23.356 1.00 91.94 112 PRO A N 1
ATOM 892 C CA . PRO A 1 112 ? 0.352 8.950 22.731 1.00 91.94 112 PRO A CA 1
ATOM 893 C C . PRO A 1 112 ? 1.754 8.484 23.155 1.00 91.94 112 PRO A C 1
ATOM 895 O O . PRO A 1 112 ? 2.616 8.279 22.300 1.00 91.94 112 PRO A O 1
ATOM 898 N N . TYR A 1 113 ? 1.982 8.259 24.457 1.00 92.75 113 TYR A N 1
ATOM 899 C CA . TYR A 1 113 ? 3.271 7.767 24.952 1.00 92.75 113 TYR A CA 1
ATOM 900 C C . TYR A 1 113 ? 3.583 6.354 24.467 1.00 92.75 113 TYR A C 1
ATOM 902 O O . TYR A 1 113 ? 4.703 6.102 24.031 1.00 92.75 113 TYR A O 1
ATOM 910 N N . LEU A 1 114 ? 2.606 5.442 24.490 1.00 93.69 114 LEU A N 1
ATOM 911 C CA . LEU A 1 114 ? 2.793 4.081 23.986 1.00 93.69 114 LEU A CA 1
ATOM 912 C C . LEU A 1 114 ? 3.107 4.065 22.489 1.00 93.69 114 LEU A C 1
ATOM 914 O O . LEU A 1 114 ? 3.966 3.295 22.068 1.00 93.69 114 LEU A O 1
ATOM 918 N N . SER A 1 115 ? 2.470 4.929 21.695 1.00 95.12 115 SER A N 1
ATOM 919 C CA . SER A 1 115 ? 2.789 5.095 20.273 1.00 95.12 115 SER A CA 1
ATOM 920 C C . SER A 1 115 ? 4.259 5.476 20.078 1.00 95.12 115 SER A C 1
ATOM 922 O O . SER A 1 115 ? 4.992 4.784 19.368 1.00 95.12 115 SER A O 1
ATOM 924 N N . LEU A 1 116 ? 4.721 6.534 20.753 1.00 94.81 116 LEU A N 1
ATOM 925 C CA . LEU A 1 116 ? 6.105 6.996 20.634 1.00 94.81 116 LEU A CA 1
ATOM 926 C C . LEU A 1 116 ? 7.115 5.970 21.167 1.00 94.81 116 LEU A C 1
ATOM 928 O O . LEU A 1 116 ? 8.154 5.747 20.544 1.00 94.81 116 LEU A O 1
ATOM 932 N N . LEU A 1 117 ? 6.812 5.326 22.297 1.00 96.12 117 LEU A N 1
ATOM 933 C CA . LEU A 1 117 ? 7.664 4.305 22.906 1.00 96.12 117 LEU A CA 1
ATOM 934 C C . LEU A 1 117 ? 7.799 3.089 21.989 1.00 96.12 117 LEU A C 1
ATOM 936 O O . LEU A 1 117 ? 8.911 2.619 21.769 1.00 96.12 117 LEU A O 1
ATOM 940 N N . THR A 1 118 ? 6.691 2.622 21.407 1.00 96.69 118 THR A N 1
ATOM 941 C CA . THR A 1 118 ? 6.690 1.497 20.459 1.00 96.69 118 THR A CA 1
ATOM 942 C C . THR A 1 118 ? 7.525 1.829 19.226 1.00 96.69 118 THR A C 1
ATOM 944 O O . THR A 1 118 ? 8.364 1.028 18.816 1.00 96.69 118 THR A O 1
ATOM 947 N N . LEU A 1 119 ? 7.363 3.037 18.676 1.00 96.88 119 LEU A N 1
ATOM 948 C CA . LEU A 1 119 ? 8.160 3.502 17.543 1.00 96.88 119 LEU A CA 1
ATOM 949 C C . LEU A 1 119 ? 9.657 3.555 17.886 1.00 96.88 119 LEU A C 1
ATOM 951 O O . LEU A 1 119 ? 10.480 3.014 17.151 1.00 96.88 119 LEU A O 1
ATOM 955 N N . THR A 1 120 ? 10.004 4.161 19.023 1.00 96.44 120 THR A N 1
ATOM 956 C CA . THR A 1 120 ? 11.393 4.282 19.496 1.00 96.44 120 THR A CA 1
ATOM 957 C C . THR A 1 120 ? 12.023 2.908 19.710 1.00 96.44 120 THR A C 1
ATOM 959 O O . THR A 1 120 ? 13.142 2.669 19.263 1.00 96.44 120 THR A O 1
ATOM 962 N N . ALA A 1 121 ? 11.293 1.977 20.328 1.00 96.94 121 ALA A N 1
ATOM 963 C CA . ALA A 1 121 ? 11.745 0.605 20.523 1.00 96.94 121 ALA A CA 1
ATOM 964 C C . ALA A 1 121 ? 12.003 -0.110 19.187 1.00 96.94 121 ALA A C 1
ATOM 966 O O . ALA A 1 121 ? 13.023 -0.782 19.047 1.00 96.94 121 ALA A O 1
ATOM 967 N N . GLY A 1 122 ? 11.133 0.083 18.189 1.00 96.56 122 GLY A N 1
ATOM 968 C CA . GLY A 1 122 ? 11.333 -0.427 16.831 1.00 96.56 122 GLY A CA 1
ATOM 969 C C . GLY A 1 122 ? 12.597 0.119 16.164 1.00 96.56 122 GLY A C 1
ATOM 970 O O . GLY A 1 122 ? 13.399 -0.642 15.623 1.00 96.56 122 GLY A O 1
ATOM 971 N N . VAL A 1 123 ? 12.824 1.432 16.256 1.00 96.31 123 VAL A N 1
ATOM 972 C CA . VAL A 1 123 ? 14.043 2.071 15.733 1.00 96.31 123 VAL A CA 1
ATOM 973 C C . VAL A 1 123 ? 15.285 1.508 16.426 1.00 96.31 123 VAL A C 1
ATOM 975 O O . VAL A 1 123 ? 16.206 1.069 15.743 1.00 96.31 123 VAL A O 1
ATOM 978 N N . CYS A 1 124 ? 15.290 1.416 17.758 1.00 97.19 124 CYS A N 1
ATOM 979 C CA . CYS A 1 124 ? 16.382 0.795 18.512 1.00 97.19 124 CYS A CA 1
ATOM 980 C C . CYS A 1 124 ? 16.618 -0.667 18.099 1.00 97.19 124 CYS A C 1
ATOM 982 O O . CYS A 1 124 ? 17.764 -1.075 17.917 1.00 97.19 124 CYS A O 1
ATOM 984 N N . ALA A 1 125 ? 15.553 -1.449 17.888 1.00 95.81 125 ALA A N 1
ATOM 985 C CA . ALA A 1 125 ? 15.655 -2.840 17.454 1.00 95.81 125 ALA A CA 1
ATOM 986 C C . ALA A 1 125 ? 16.352 -2.983 16.090 1.00 95.81 125 ALA A C 1
ATOM 988 O O . ALA A 1 125 ? 17.076 -3.958 15.890 1.00 95.81 125 ALA A O 1
ATOM 989 N N . THR A 1 126 ? 16.204 -1.996 15.194 1.00 96.31 126 THR A N 1
ATOM 990 C CA . THR A 1 126 ? 16.919 -1.937 13.901 1.00 96.31 126 THR A CA 1
ATOM 991 C C . THR A 1 126 ? 18.434 -2.007 14.074 1.00 96.31 126 THR A C 1
ATOM 993 O O . THR A 1 126 ? 19.109 -2.647 13.276 1.00 96.31 126 THR A O 1
ATOM 996 N N . PHE A 1 127 ? 18.964 -1.375 15.124 1.00 97.00 127 PHE A N 1
ATOM 997 C CA . PHE A 1 127 ? 20.403 -1.318 15.391 1.00 97.00 127 PHE A CA 1
ATOM 998 C C . PHE A 1 127 ? 20.908 -2.482 16.250 1.00 97.00 127 PHE A C 1
ATOM 1000 O O . PHE A 1 127 ? 22.088 -2.816 16.189 1.00 97.00 127 PHE A O 1
ATOM 1007 N N . LEU A 1 128 ? 20.036 -3.094 17.057 1.00 96.81 128 LEU A N 1
ATOM 1008 C CA . LEU A 1 128 ? 20.419 -4.138 18.011 1.00 96.81 128 LEU A CA 1
ATOM 1009 C C . LEU A 1 128 ? 20.343 -5.558 17.437 1.00 96.81 128 LEU A C 1
ATOM 1011 O O . LEU A 1 128 ? 21.055 -6.439 17.916 1.00 96.81 128 LEU A O 1
ATOM 1015 N N . PHE A 1 129 ? 19.493 -5.801 16.434 1.00 95.75 129 PHE A N 1
ATOM 1016 C CA . PHE A 1 129 ? 19.228 -7.148 15.925 1.00 95.75 129 PHE A CA 1
ATOM 1017 C C . PHE A 1 129 ? 19.440 -7.253 14.406 1.00 95.75 129 PHE A C 1
ATOM 1019 O O . PHE A 1 129 ? 19.044 -6.346 13.676 1.00 95.75 129 PHE A O 1
ATOM 1026 N N . PRO A 1 130 ? 19.943 -8.392 13.884 1.00 92.75 130 PRO A N 1
ATOM 1027 C CA . PRO A 1 130 ? 20.071 -8.619 12.437 1.00 92.75 130 PRO A CA 1
ATOM 1028 C C . PRO A 1 130 ? 18.729 -8.564 11.691 1.00 92.75 130 PRO A C 1
ATOM 1030 O O . PRO A 1 130 ? 18.650 -8.077 10.569 1.00 92.75 130 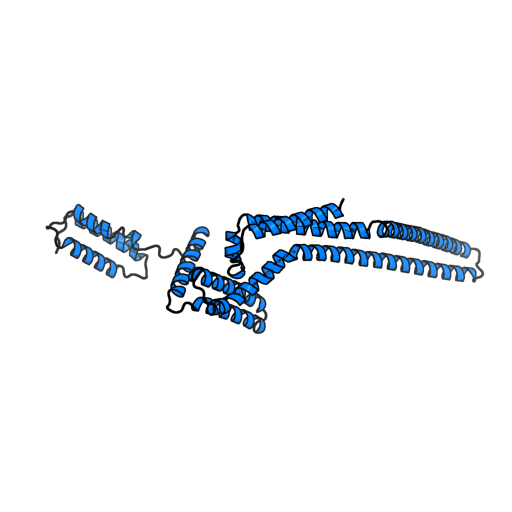PRO A O 1
ATOM 1033 N N . ALA A 1 131 ? 17.651 -9.025 12.336 1.00 94.31 131 ALA A N 1
ATOM 1034 C CA . ALA A 1 131 ? 16.278 -8.932 11.830 1.00 94.31 131 ALA A CA 1
ATOM 1035 C C . ALA A 1 131 ? 15.578 -7.617 12.230 1.00 94.31 131 ALA A C 1
ATOM 1037 O O . ALA A 1 131 ? 14.354 -7.501 12.139 1.00 94.31 131 ALA A O 1
ATOM 1038 N N . GLY A 1 132 ? 16.343 -6.628 12.698 1.00 94.25 132 GLY A N 1
ATOM 1039 C CA . GLY A 1 132 ? 15.831 -5.405 13.298 1.00 94.25 132 GLY A CA 1
ATOM 1040 C C . GLY A 1 132 ? 14.912 -4.602 12.379 1.00 94.25 132 GLY A C 1
ATOM 1041 O O . GLY A 1 132 ? 13.938 -4.040 12.861 1.00 94.25 132 GLY A O 1
ATOM 1042 N N . ILE A 1 133 ? 15.142 -4.623 11.059 1.00 95.44 133 ILE A N 1
ATOM 1043 C CA . ILE A 1 133 ? 14.280 -3.943 10.074 1.00 95.44 133 ILE A CA 1
ATOM 1044 C C . ILE A 1 133 ? 12.847 -4.490 10.111 1.00 95.44 133 ILE A C 1
ATOM 1046 O O . ILE A 1 133 ? 11.892 -3.717 10.139 1.00 95.44 133 ILE A O 1
ATOM 1050 N N . LEU A 1 134 ? 12.673 -5.816 10.140 1.00 95.69 134 LEU A N 1
ATOM 1051 C CA . LEU A 1 134 ? 11.340 -6.424 10.184 1.00 95.69 134 LEU A CA 1
ATOM 1052 C C . LEU A 1 134 ? 10.622 -6.068 11.492 1.00 95.69 134 LEU A C 1
ATOM 1054 O O . LEU A 1 134 ? 9.445 -5.711 11.477 1.00 95.69 134 LEU A O 1
ATOM 1058 N N . VAL A 1 135 ? 11.346 -6.107 12.614 1.00 95.56 135 VAL A N 1
ATOM 1059 C CA . VAL A 1 135 ? 10.822 -5.699 13.926 1.00 95.56 135 VAL A CA 1
ATOM 1060 C C . VAL A 1 135 ? 10.427 -4.222 13.918 1.00 95.56 135 VAL A C 1
ATOM 1062 O O . VAL A 1 135 ? 9.355 -3.876 14.408 1.00 95.56 135 VAL A O 1
ATOM 1065 N N . ALA A 1 136 ? 11.240 -3.357 13.311 1.00 95.62 136 ALA A N 1
ATOM 1066 C CA . ALA A 1 136 ? 10.955 -1.935 13.176 1.00 95.62 136 ALA A CA 1
ATOM 1067 C C . ALA A 1 136 ? 9.706 -1.666 12.331 1.00 95.62 136 ALA A C 1
ATOM 1069 O O . ALA A 1 136 ? 8.911 -0.803 12.694 1.00 95.62 136 ALA A O 1
ATOM 1070 N N . LEU A 1 137 ? 9.485 -2.429 11.255 1.00 95.75 137 LEU A N 1
ATOM 1071 C CA . LEU A 1 137 ? 8.263 -2.336 10.451 1.00 95.75 137 LEU A CA 1
ATOM 1072 C C . LEU A 1 137 ? 7.020 -2.740 11.254 1.00 95.75 137 LEU A C 1
ATOM 1074 O O . LEU A 1 137 ? 6.020 -2.024 11.235 1.00 95.75 137 LEU A O 1
ATOM 1078 N N . ILE A 1 138 ? 7.085 -3.844 12.004 1.00 96.12 138 ILE A N 1
ATOM 1079 C CA . ILE A 1 138 ? 5.980 -4.281 12.874 1.00 96.12 138 ILE A CA 1
ATOM 1080 C C . ILE A 1 138 ? 5.705 -3.229 13.957 1.00 96.12 138 ILE A C 1
ATOM 1082 O O . ILE A 1 138 ? 4.553 -2.868 14.195 1.00 96.12 138 ILE A O 1
ATOM 1086 N N . ALA A 1 139 ? 6.757 -2.697 14.580 1.00 96.75 139 ALA A N 1
ATOM 1087 C CA . ALA A 1 139 ? 6.656 -1.656 15.595 1.00 96.75 139 ALA A CA 1
ATOM 1088 C C . ALA A 1 139 ? 6.101 -0.338 15.031 1.00 96.75 139 ALA A C 1
ATOM 1090 O O . ALA A 1 139 ? 5.279 0.296 15.687 1.00 96.75 139 ALA A O 1
ATOM 1091 N N . LEU A 1 140 ? 6.480 0.054 13.810 1.00 96.94 140 LEU A N 1
ATOM 1092 C CA . LEU A 1 140 ? 5.919 1.215 13.114 1.00 96.94 140 LEU A CA 1
ATOM 1093 C C . LEU A 1 140 ? 4.414 1.044 12.882 1.00 96.94 140 LEU A C 1
ATOM 1095 O O . LEU A 1 140 ? 3.645 1.959 13.170 1.00 96.94 140 LEU A O 1
ATOM 1099 N N . LEU A 1 141 ? 3.980 -0.130 12.412 1.00 96.06 141 LEU A N 1
ATOM 1100 C CA . LEU A 1 141 ? 2.558 -0.426 12.218 1.00 96.06 141 LEU A CA 1
ATOM 1101 C C . LEU A 1 141 ? 1.793 -0.421 13.548 1.00 96.06 141 LEU A C 1
ATOM 1103 O O . LEU A 1 141 ? 0.712 0.161 13.633 1.00 96.06 141 LEU A O 1
ATOM 1107 N N . ALA A 1 142 ? 2.360 -1.007 14.604 1.00 95.56 142 ALA A N 1
ATOM 1108 C CA . ALA A 1 142 ? 1.763 -0.988 15.936 1.00 95.56 142 ALA A CA 1
ATOM 1109 C C . ALA A 1 142 ? 1.662 0.441 16.502 1.00 95.56 142 ALA A C 1
ATOM 1111 O O . ALA A 1 142 ? 0.602 0.839 16.986 1.00 95.56 142 ALA A O 1
ATOM 1112 N N . ALA A 1 143 ? 2.726 1.240 16.380 1.00 96.31 143 ALA A N 1
ATOM 1113 C CA . ALA A 1 143 ? 2.741 2.646 16.772 1.00 96.31 143 ALA A CA 1
ATOM 1114 C C . ALA A 1 143 ? 1.694 3.455 15.995 1.00 96.31 143 ALA A C 1
ATOM 1116 O O . ALA A 1 143 ? 0.953 4.232 16.590 1.00 96.31 143 ALA A O 1
ATOM 1117 N N . PHE A 1 144 ? 1.561 3.219 14.688 1.00 95.88 144 PHE A N 1
ATOM 1118 C CA . PHE A 1 144 ? 0.526 3.837 13.865 1.00 95.88 144 PHE A CA 1
ATOM 1119 C C . PHE A 1 144 ? -0.890 3.497 14.354 1.00 95.88 144 PHE A C 1
ATOM 1121 O O . PHE A 1 144 ? -1.735 4.383 14.482 1.00 95.88 144 PHE A O 1
ATOM 1128 N N . VAL A 1 145 ? -1.161 2.229 14.675 1.00 93.88 145 VAL A N 1
ATOM 1129 C CA . VAL A 1 145 ? -2.467 1.811 15.211 1.00 93.88 145 VAL A CA 1
ATOM 1130 C C . VAL A 1 145 ? -2.747 2.480 16.560 1.00 93.88 145 VAL A C 1
ATOM 1132 O O . VAL A 1 145 ? -3.847 2.992 16.764 1.00 93.88 145 VAL A O 1
ATOM 1135 N N . LEU A 1 146 ? -1.755 2.551 17.453 1.00 93.69 146 LEU A N 1
ATOM 1136 C CA . LEU A 1 146 ? -1.875 3.240 18.744 1.00 93.69 146 LEU A CA 1
ATOM 1137 C C . LEU A 1 146 ? -2.127 4.743 18.575 1.00 93.69 146 LEU A C 1
ATOM 1139 O O . LEU A 1 146 ? -2.996 5.301 19.243 1.00 93.69 146 LEU A O 1
ATOM 1143 N N . ALA A 1 147 ? -1.421 5.384 17.645 1.00 93.25 147 ALA A N 1
ATOM 1144 C CA . ALA A 1 147 ? -1.629 6.774 17.260 1.00 93.25 147 ALA A CA 1
ATOM 1145 C C . ALA A 1 147 ? -3.074 7.029 16.795 1.00 93.25 147 ALA A C 1
ATOM 1147 O O . ALA A 1 147 ? -3.725 7.979 17.234 1.00 93.25 147 ALA A O 1
ATOM 1148 N N . ARG A 1 148 ? -3.613 6.147 15.947 1.00 92.69 148 ARG A N 1
ATOM 1149 C CA . ARG A 1 148 ? -5.001 6.225 15.465 1.00 92.69 148 ARG A CA 1
ATOM 1150 C C . ARG A 1 148 ? -6.024 5.961 16.567 1.00 92.69 148 ARG A C 1
ATOM 1152 O O . ARG A 1 148 ? -7.043 6.647 16.610 1.00 92.69 148 ARG A O 1
ATOM 1159 N N . ALA A 1 149 ? -5.746 5.017 17.463 1.00 90.25 149 ALA A N 1
ATOM 1160 C CA . ALA A 1 149 ? -6.585 4.746 18.626 1.00 90.25 149 ALA A CA 1
ATOM 1161 C C . ALA A 1 149 ? -6.627 5.947 19.584 1.00 90.25 149 ALA A C 1
ATOM 1163 O O . ALA A 1 149 ? -7.701 6.296 20.065 1.00 90.25 149 ALA A O 1
ATOM 1164 N N . ALA A 1 150 ? -5.493 6.627 19.797 1.00 90.19 150 ALA A N 1
ATOM 1165 C CA . ALA A 1 150 ? -5.424 7.846 20.603 1.00 90.19 150 ALA A CA 1
ATOM 1166 C C . ALA A 1 150 ? -6.328 8.956 20.042 1.00 90.19 150 ALA A C 1
ATOM 1168 O O . ALA A 1 150 ? -7.106 9.549 20.787 1.00 90.19 150 ALA A O 1
ATOM 1169 N N . ILE A 1 151 ? -6.278 9.181 18.722 1.00 90.00 151 ILE A N 1
ATOM 1170 C CA . ILE A 1 151 ? -7.133 10.164 18.039 1.00 90.00 151 ILE A CA 1
ATOM 1171 C C . ILE A 1 151 ? -8.614 9.781 18.151 1.00 90.00 151 ILE A C 1
ATOM 1173 O O . ILE A 1 151 ? -9.457 10.635 18.416 1.00 90.00 151 ILE A O 1
ATOM 1177 N N . ALA A 1 152 ? -8.941 8.500 17.963 1.00 88.31 152 ALA A N 1
ATOM 1178 C CA . ALA A 1 152 ? -10.318 8.020 18.033 1.00 88.31 152 ALA A CA 1
ATOM 1179 C C . ALA A 1 152 ? -10.912 8.128 19.448 1.00 88.31 152 ALA A C 1
ATOM 1181 O O . ALA A 1 152 ? -12.092 8.436 19.589 1.00 88.31 152 ALA A O 1
ATOM 1182 N N . ALA A 1 153 ? -10.105 7.892 20.486 1.00 85.75 153 ALA A N 1
ATOM 1183 C CA . ALA A 1 153 ? -10.563 7.866 21.872 1.00 85.75 153 ALA A CA 1
ATOM 1184 C C . ALA A 1 153 ? -10.835 9.257 22.466 1.00 85.75 153 ALA A C 1
ATOM 1186 O O . ALA A 1 153 ? -11.733 9.397 23.290 1.00 85.75 153 ALA A O 1
ATOM 1187 N N . GLN A 1 154 ? -10.068 10.278 22.072 1.00 83.88 154 GLN A N 1
ATOM 1188 C CA . GLN A 1 154 ? -10.174 11.630 22.645 1.00 83.88 154 GLN A CA 1
ATOM 1189 C C . GLN A 1 154 ? -11.230 12.510 21.958 1.00 83.88 154 GLN A C 1
ATOM 1191 O O . GLN A 1 154 ? -11.577 13.574 22.466 1.00 83.88 154 GLN A O 1
ATOM 1196 N N . GLY A 1 155 ? -11.768 12.075 20.817 1.00 75.88 155 GLY A N 1
ATOM 1197 C CA . GLY A 1 155 ? -12.670 12.891 20.011 1.00 75.88 155 GLY A CA 1
ATOM 1198 C C . GLY A 1 155 ? -11.954 14.059 19.317 1.00 75.88 155 GLY A C 1
ATOM 1199 O O . GLY A 1 155 ? -10.846 14.462 19.661 1.00 75.88 155 GLY A O 1
ATOM 1200 N N . GLU A 1 156 ? -12.593 14.609 18.286 1.00 68.62 156 GLU A N 1
ATOM 1201 C CA . GLU A 1 156 ? -11.937 15.495 17.308 1.00 68.62 156 GLU A CA 1
ATOM 1202 C C . GLU A 1 156 ? -11.451 16.841 17.872 1.00 68.62 156 GLU A C 1
ATOM 1204 O O . GLU A 1 156 ? -10.585 17.470 17.274 1.00 68.62 156 GLU A O 1
ATOM 1209 N N . GLN A 1 157 ? -11.996 17.301 19.001 1.00 73.12 157 GLN A N 1
ATOM 1210 C CA . GLN A 1 157 ? -11.783 18.665 19.504 1.00 73.12 157 GLN A CA 1
ATOM 1211 C C . GLN A 1 157 ? -10.887 18.755 20.749 1.00 73.12 157 GLN A C 1
ATOM 1213 O O . GLN A 1 157 ? -10.651 19.859 21.230 1.00 73.12 157 GLN A O 1
ATOM 1218 N N . GLN A 1 158 ? -10.387 17.634 21.285 1.00 81.25 158 GLN A N 1
ATOM 1219 C CA . GLN A 1 158 ? -9.736 17.624 22.609 1.00 81.25 158 GLN A CA 1
ATOM 1220 C C . GLN A 1 158 ? -8.249 17.242 22.610 1.00 81.25 158 GLN A C 1
ATOM 1222 O O . GLN A 1 158 ? -7.639 17.209 23.678 1.00 81.25 158 GLN A O 1
ATOM 1227 N N . ILE A 1 159 ? -7.637 16.987 21.450 1.00 85.69 159 ILE A N 1
ATOM 1228 C CA . ILE A 1 159 ? -6.218 16.604 21.397 1.00 85.69 159 ILE A CA 1
ATOM 1229 C C . ILE A 1 159 ? -5.345 17.839 21.635 1.00 85.69 159 ILE A C 1
ATOM 1231 O O . ILE A 1 159 ? -5.355 18.787 20.847 1.00 85.69 159 ILE A O 1
ATOM 1235 N N . SER A 1 160 ? -4.559 17.830 22.713 1.00 88.06 160 SER A N 1
ATOM 1236 C CA . SER A 1 160 ? -3.632 18.925 23.009 1.00 88.06 160 SER A CA 1
ATOM 1237 C C . SER A 1 160 ? -2.461 18.943 22.016 1.00 88.06 160 SER A C 1
ATOM 1239 O O . SER A 1 160 ? -2.052 17.908 21.483 1.00 88.06 160 SER A O 1
ATOM 1241 N N . ALA A 1 161 ? -1.849 20.112 21.798 1.00 85.88 161 ALA A N 1
ATOM 1242 C CA . ALA A 1 161 ? -0.671 20.227 20.929 1.00 85.88 161 ALA A CA 1
ATOM 1243 C C . ALA A 1 161 ? 0.481 19.297 21.369 1.00 85.88 161 ALA A C 1
ATOM 1245 O O . ALA A 1 161 ? 1.171 18.720 20.529 1.00 85.88 161 ALA A O 1
ATOM 1246 N N . GLY A 1 162 ? 0.648 19.094 22.682 1.00 85.50 162 GLY A N 1
ATOM 1247 C CA . GLY A 1 162 ? 1.642 18.170 23.232 1.00 85.50 162 GLY A CA 1
ATOM 1248 C C . GLY A 1 162 ? 1.357 16.707 22.882 1.00 85.50 162 GLY A C 1
ATOM 1249 O O . GLY A 1 162 ? 2.269 15.980 22.498 1.00 85.50 162 GLY A O 1
ATOM 1250 N N . GLN A 1 163 ? 0.093 16.276 22.943 1.00 89.69 163 GLN A N 1
ATOM 1251 C CA . GLN A 1 163 ? -0.303 14.924 22.523 1.00 89.69 163 GLN A CA 1
ATOM 1252 C C . GLN A 1 163 ? -0.084 14.719 21.029 1.00 89.69 163 GLN A C 1
ATOM 1254 O O . GLN A 1 163 ? 0.406 13.668 20.615 1.00 89.69 163 GLN A O 1
ATOM 1259 N N . MET A 1 164 ? -0.384 15.741 20.227 1.00 89.31 164 MET A N 1
ATOM 1260 C CA . MET A 1 164 ? -0.164 15.685 18.789 1.00 89.31 164 MET A CA 1
ATOM 1261 C C . MET A 1 164 ? 1.307 15.446 18.449 1.00 89.31 164 MET A C 1
ATOM 1263 O O . MET A 1 164 ? 1.617 14.650 17.567 1.00 89.31 164 MET A O 1
ATOM 1267 N N . TRP A 1 165 ? 2.217 16.074 19.195 1.00 93.38 165 TRP A N 1
ATOM 1268 C CA . TRP A 1 165 ? 3.657 15.925 18.995 1.00 93.38 165 TRP A CA 1
ATOM 1269 C C . TRP A 1 165 ? 4.158 14.492 19.242 1.00 93.38 165 TRP A C 1
ATOM 1271 O O . TRP A 1 165 ? 5.071 14.033 18.564 1.00 93.38 165 TRP A O 1
ATOM 1281 N N . LEU A 1 166 ? 3.528 13.756 20.162 1.00 92.31 166 LEU A N 1
ATOM 1282 C CA . LEU A 1 166 ? 3.866 12.358 20.463 1.00 92.31 166 LEU A CA 1
ATOM 1283 C C . LEU A 1 166 ? 3.340 11.376 19.398 1.00 92.31 166 LEU A C 1
ATOM 1285 O O . LEU A 1 166 ? 3.958 10.347 19.132 1.00 92.31 166 LEU A O 1
ATOM 1289 N N . ILE A 1 167 ? 2.195 11.690 18.787 1.00 93.75 167 ILE A N 1
ATOM 1290 C CA . ILE A 1 167 ? 1.504 10.840 17.803 1.00 93.75 167 ILE A CA 1
ATOM 1291 C C . ILE A 1 167 ? 2.040 11.080 16.381 1.00 93.75 167 ILE A C 1
ATOM 1293 O O . ILE A 1 167 ? 2.175 10.140 15.591 1.00 93.75 167 ILE A O 1
ATOM 1297 N N . ALA A 1 168 ? 2.354 12.335 16.044 1.00 93.44 168 ALA A N 1
ATOM 1298 C CA . ALA A 1 168 ? 2.696 12.762 14.689 1.00 93.44 168 ALA A CA 1
ATOM 1299 C C . ALA A 1 168 ? 3.844 11.973 14.029 1.00 93.44 168 ALA A C 1
ATOM 1301 O O . ALA A 1 168 ? 3.691 11.649 12.851 1.00 93.44 168 ALA A O 1
ATOM 1302 N N . PRO A 1 169 ? 4.945 11.600 14.715 1.00 95.88 169 PRO A N 1
ATOM 1303 C CA . PRO A 1 169 ? 6.037 10.858 14.084 1.00 95.88 169 PRO A CA 1
ATOM 1304 C C . PRO A 1 169 ? 5.594 9.518 13.486 1.00 95.88 169 PRO A C 1
ATOM 1306 O O . PRO A 1 169 ? 5.955 9.208 12.353 1.00 95.88 169 PRO A O 1
ATOM 1309 N N . ALA A 1 170 ? 4.767 8.750 14.205 1.00 95.69 170 ALA A N 1
ATOM 1310 C CA . ALA A 1 170 ? 4.271 7.457 13.731 1.00 95.69 170 ALA A CA 1
ATOM 1311 C C . ALA A 1 170 ? 3.333 7.615 12.523 1.00 95.69 170 ALA A C 1
ATOM 1313 O O . ALA A 1 170 ? 3.413 6.847 11.565 1.00 95.69 170 ALA A O 1
ATOM 1314 N N . LEU A 1 171 ? 2.476 8.644 12.541 1.00 94.44 171 LEU A N 1
ATOM 1315 C CA . LEU A 1 171 ? 1.597 8.961 11.414 1.00 94.44 171 LEU A CA 1
ATOM 1316 C C . LEU A 1 171 ? 2.392 9.413 10.187 1.00 94.44 171 LEU A C 1
ATOM 1318 O O . LEU A 1 171 ? 2.163 8.903 9.096 1.00 94.44 171 LEU A O 1
ATOM 1322 N N . LEU A 1 172 ? 3.336 10.344 10.352 1.00 93.69 172 LEU A N 1
ATOM 1323 C CA . LEU A 1 172 ? 4.138 10.885 9.253 1.00 93.69 172 LEU A CA 1
ATOM 1324 C C . LEU A 1 172 ? 5.025 9.817 8.614 1.00 93.69 172 LEU A C 1
ATOM 1326 O O . LEU A 1 172 ? 5.084 9.744 7.389 1.00 93.69 172 LEU A O 1
ATOM 1330 N N . LEU A 1 173 ? 5.665 8.963 9.419 1.00 94.31 173 LEU A N 1
ATOM 1331 C CA . LEU A 1 173 ? 6.506 7.879 8.907 1.00 94.31 173 LEU A CA 1
ATOM 1332 C C . LEU A 1 173 ? 5.733 6.872 8.056 1.00 94.31 173 LEU A C 1
ATOM 1334 O O . LEU A 1 173 ? 6.327 6.285 7.159 1.00 94.31 173 LEU A O 1
ATOM 1338 N N . LEU A 1 174 ? 4.433 6.679 8.298 1.00 93.88 174 LEU A N 1
ATOM 1339 C CA . LEU A 1 174 ? 3.605 5.832 7.441 1.00 93.88 174 LEU A CA 1
ATOM 1340 C C . LEU A 1 174 ? 2.998 6.618 6.270 1.00 93.88 174 LEU A C 1
ATOM 1342 O O . LEU A 1 174 ? 3.036 6.160 5.129 1.00 93.88 174 LEU A O 1
ATOM 1346 N N . TYR A 1 175 ? 2.453 7.809 6.526 1.00 90.88 175 TYR A N 1
ATOM 1347 C CA . TYR A 1 175 ? 1.748 8.591 5.511 1.00 90.88 175 TYR A CA 1
ATOM 1348 C C . TYR A 1 175 ? 2.666 9.186 4.454 1.00 90.88 175 TYR A C 1
ATOM 1350 O O . TYR A 1 175 ? 2.249 9.245 3.305 1.00 90.88 175 TYR A O 1
ATOM 1358 N N . VAL A 1 176 ? 3.884 9.621 4.789 1.00 90.94 176 VAL A N 1
ATOM 1359 C CA . VAL A 1 176 ? 4.789 10.228 3.802 1.00 90.94 176 VAL A CA 1
ATOM 1360 C C . VAL A 1 176 ? 5.220 9.202 2.750 1.00 90.94 176 VAL A C 1
ATOM 1362 O O . VAL A 1 176 ? 5.004 9.477 1.572 1.00 90.94 176 VAL A O 1
ATOM 1365 N N . PRO A 1 177 ? 5.731 8.003 3.097 1.00 89.31 177 PRO A N 1
ATOM 1366 C CA . PRO A 1 177 ? 6.032 6.977 2.101 1.00 89.31 177 PRO A CA 1
ATOM 1367 C C . PRO A 1 177 ? 4.792 6.497 1.355 1.00 89.31 177 PRO A C 1
ATOM 1369 O O . PRO A 1 177 ? 4.865 6.287 0.149 1.00 89.31 177 PRO A O 1
ATOM 1372 N N . LEU A 1 178 ? 3.647 6.362 2.036 1.00 88.12 178 LEU A N 1
ATOM 1373 C CA . LEU A 1 178 ? 2.392 5.995 1.380 1.00 88.12 178 LEU A CA 1
ATOM 1374 C C . LEU A 1 178 ? 1.976 7.056 0.354 1.00 88.12 178 LEU A C 1
ATOM 1376 O O . LEU A 1 178 ? 1.595 6.705 -0.755 1.00 88.12 178 LEU A O 1
ATOM 1380 N N . ALA A 1 179 ? 2.080 8.340 0.696 1.00 84.62 179 ALA A N 1
ATOM 1381 C CA . ALA A 1 179 ? 1.783 9.447 -0.201 1.00 84.62 179 ALA A CA 1
ATOM 1382 C C . ALA A 1 179 ? 2.792 9.514 -1.352 1.00 84.62 179 ALA A C 1
ATOM 1384 O O . ALA A 1 179 ? 2.375 9.612 -2.498 1.00 84.62 179 ALA A O 1
ATOM 1385 N N . ILE A 1 180 ? 4.096 9.390 -1.085 1.00 86.25 180 ILE A N 1
ATOM 1386 C CA . ILE A 1 180 ? 5.138 9.329 -2.123 1.00 86.25 180 ILE A CA 1
ATOM 1387 C C . ILE A 1 180 ? 4.899 8.139 -3.051 1.00 86.25 180 ILE A C 1
ATOM 1389 O O . ILE A 1 180 ? 5.011 8.291 -4.259 1.00 86.25 180 ILE A O 1
ATOM 1393 N N . GLY A 1 181 ? 4.536 6.975 -2.514 1.00 87.56 181 GLY A N 1
ATOM 1394 C CA . GLY A 1 181 ? 4.179 5.802 -3.301 1.00 87.56 181 GLY A CA 1
ATOM 1395 C C . GLY A 1 181 ? 2.949 6.076 -4.157 1.00 87.56 181 GLY A C 1
ATOM 1396 O O . GLY A 1 181 ? 3.011 5.953 -5.372 1.00 87.56 181 GLY A O 1
ATOM 1397 N N . LEU A 1 182 ? 1.856 6.539 -3.550 1.00 84.50 182 LEU A N 1
ATOM 1398 C CA . LEU A 1 182 ? 0.605 6.842 -4.244 1.00 84.50 182 LEU A CA 1
ATOM 1399 C C . LEU A 1 182 ? 0.797 7.879 -5.362 1.00 84.50 182 LEU A C 1
ATOM 1401 O O . LEU A 1 182 ? 0.233 7.730 -6.440 1.00 84.50 182 LEU A O 1
ATOM 1405 N N . VAL A 1 183 ? 1.591 8.920 -5.117 1.00 81.88 183 VAL A N 1
ATOM 1406 C CA . VAL A 1 183 ? 1.848 10.019 -6.058 1.00 81.88 183 VAL A CA 1
ATOM 1407 C C . VAL A 1 183 ? 2.904 9.650 -7.099 1.00 81.88 183 VAL A C 1
ATOM 1409 O O . VAL A 1 183 ? 2.780 9.997 -8.271 1.00 81.88 183 VAL A O 1
ATOM 1412 N N . GLY A 1 184 ? 3.957 8.965 -6.670 1.00 83.75 184 GLY A N 1
ATOM 1413 C CA . GLY A 1 184 ? 5.170 8.739 -7.442 1.00 83.75 184 GLY A CA 1
ATOM 1414 C C . GLY A 1 184 ? 5.176 7.449 -8.251 1.00 83.75 184 GLY A C 1
ATOM 1415 O O . GLY A 1 184 ? 5.944 7.369 -9.206 1.00 83.75 184 GLY A O 1
ATOM 1416 N N . TRP A 1 185 ? 4.338 6.450 -7.940 1.00 87.56 185 TRP A N 1
ATOM 1417 C CA . TRP A 1 185 ? 4.382 5.161 -8.648 1.00 87.56 185 TRP A CA 1
ATOM 1418 C C . TRP A 1 185 ? 4.245 5.263 -10.183 1.00 87.56 185 TRP A C 1
ATOM 1420 O O . TRP A 1 185 ? 4.984 4.551 -10.870 1.00 87.56 185 TRP A O 1
ATOM 1430 N N . PRO A 1 186 ? 3.407 6.153 -10.765 1.00 81.44 186 PRO A N 1
ATOM 1431 C CA . PRO A 1 186 ? 3.306 6.273 -12.221 1.00 81.44 186 PRO A CA 1
ATOM 1432 C C . PRO A 1 186 ? 4.602 6.816 -12.841 1.00 81.44 186 PRO A C 1
ATOM 1434 O O . PRO A 1 186 ? 5.009 6.406 -13.924 1.00 81.44 186 PRO A O 1
ATOM 1437 N N . ILE A 1 187 ? 5.293 7.705 -12.121 1.00 81.81 187 ILE A N 1
ATOM 1438 C CA . ILE A 1 187 ? 6.575 8.277 -12.547 1.00 81.81 187 ILE A CA 1
ATOM 1439 C C . ILE A 1 187 ? 7.666 7.211 -12.464 1.00 81.81 187 ILE A C 1
ATOM 1441 O O . ILE A 1 187 ? 8.426 7.028 -13.410 1.00 81.81 187 ILE A O 1
ATOM 1445 N N . VAL A 1 188 ? 7.721 6.474 -11.352 1.00 84.94 188 VAL A N 1
ATOM 1446 C CA . VAL A 1 188 ? 8.712 5.409 -11.141 1.00 84.94 188 VAL A CA 1
ATOM 1447 C C . VAL A 1 188 ? 8.563 4.312 -12.196 1.00 84.94 188 VAL A C 1
ATOM 1449 O O . VAL A 1 188 ? 9.564 3.862 -12.746 1.00 84.94 188 VAL A O 1
ATOM 1452 N N . THR A 1 189 ? 7.335 3.914 -12.533 1.00 82.50 189 THR A N 1
ATOM 1453 C CA . THR A 1 189 ? 7.094 2.920 -13.592 1.00 82.50 189 THR A CA 1
ATOM 1454 C C . THR A 1 189 ? 7.432 3.440 -14.985 1.00 82.50 189 THR A C 1
ATOM 1456 O O . THR A 1 189 ? 8.080 2.728 -15.755 1.00 82.50 189 THR A O 1
ATOM 1459 N N . GLY A 1 190 ? 7.090 4.694 -15.296 1.00 80.25 190 GLY A N 1
ATOM 1460 C CA . GLY A 1 190 ? 7.523 5.346 -16.534 1.00 80.25 190 GLY A CA 1
ATOM 1461 C C . GLY A 1 190 ? 9.052 5.387 -16.667 1.00 80.25 190 GLY A C 1
ATOM 1462 O O . GLY A 1 190 ? 9.601 5.009 -17.698 1.00 80.25 190 GLY A O 1
ATOM 1463 N N . MET A 1 191 ? 9.767 5.751 -15.599 1.00 82.31 191 MET A N 1
ATOM 1464 C CA . MET A 1 191 ? 11.235 5.770 -15.599 1.00 82.31 191 MET A CA 1
ATOM 1465 C C . MET A 1 191 ? 11.859 4.374 -15.689 1.00 82.31 191 MET A C 1
ATOM 1467 O O . MET A 1 191 ? 12.851 4.203 -16.394 1.00 82.31 191 MET A O 1
ATOM 1471 N N . ALA A 1 192 ? 11.296 3.378 -15.002 1.00 85.31 192 ALA A N 1
ATOM 1472 C CA . ALA A 1 192 ? 11.801 2.007 -15.040 1.00 85.31 192 ALA A CA 1
ATOM 1473 C C . ALA A 1 192 ? 11.689 1.405 -16.448 1.00 85.31 192 ALA A C 1
ATOM 1475 O O . ALA A 1 192 ? 12.658 0.845 -16.959 1.00 85.31 192 ALA A O 1
ATOM 1476 N N . THR A 1 193 ? 10.541 1.593 -17.105 1.00 80.88 193 THR A N 1
ATOM 1477 C CA . THR A 1 193 ? 10.343 1.143 -18.492 1.00 80.88 193 THR A CA 1
ATOM 1478 C C . THR A 1 193 ? 11.274 1.872 -19.461 1.00 80.88 193 THR A C 1
ATOM 1480 O O . THR A 1 193 ? 11.859 1.243 -20.342 1.00 80.88 193 THR A O 1
ATOM 1483 N N . PHE A 1 194 ? 11.498 3.176 -19.264 1.00 82.44 194 PHE A N 1
ATOM 1484 C CA . PHE A 1 194 ? 12.474 3.932 -20.047 1.00 82.44 194 PHE A CA 1
ATOM 1485 C C . PHE A 1 194 ? 13.896 3.372 -19.885 1.00 82.44 194 PHE A C 1
ATOM 1487 O O . PHE A 1 194 ? 14.551 3.076 -20.886 1.00 82.44 194 PHE A O 1
ATOM 1494 N N . ALA A 1 195 ? 14.351 3.162 -18.647 1.00 83.75 195 ALA A N 1
ATOM 1495 C CA . ALA A 1 195 ? 15.686 2.642 -18.358 1.00 83.75 195 ALA A CA 1
ATOM 1496 C C . ALA A 1 195 ? 15.920 1.250 -18.971 1.00 83.75 195 ALA A C 1
ATOM 1498 O O . ALA A 1 195 ? 16.976 1.007 -19.551 1.00 83.75 195 ALA A O 1
ATOM 1499 N N . GLU A 1 196 ? 14.925 0.360 -18.917 1.00 81.94 196 GLU A N 1
ATOM 1500 C CA . GLU A 1 196 ? 15.006 -0.966 -19.540 1.00 81.94 196 GLU A CA 1
ATOM 1501 C C . GLU A 1 196 ? 15.144 -0.867 -21.068 1.00 81.94 196 GLU A C 1
ATOM 1503 O O . GLU A 1 196 ? 15.987 -1.536 -21.675 1.00 81.94 196 GLU A O 1
ATOM 1508 N N . THR A 1 197 ? 14.370 0.018 -21.706 1.00 81.56 197 THR A N 1
ATOM 1509 C CA . THR A 1 197 ? 14.471 0.218 -23.159 1.00 81.56 197 THR A CA 1
ATOM 1510 C C . THR A 1 197 ? 15.814 0.808 -23.582 1.00 81.56 197 THR A C 1
ATOM 1512 O O . THR A 1 197 ? 16.342 0.419 -24.627 1.00 81.56 197 THR A O 1
ATOM 1515 N N . ASP A 1 198 ? 16.389 1.703 -22.778 1.00 81.81 198 ASP A N 1
ATOM 1516 C CA . ASP A 1 198 ? 17.703 2.293 -23.036 1.00 81.81 198 ASP A CA 1
ATOM 1517 C C . ASP A 1 198 ? 18.832 1.268 -22.841 1.00 81.81 198 ASP A C 1
ATOM 1519 O O . ASP A 1 198 ? 19.720 1.125 -23.688 1.00 81.81 198 ASP A O 1
ATOM 1523 N N . GLN A 1 199 ? 18.735 0.437 -21.799 1.00 85.81 199 GLN A N 1
ATOM 1524 C CA . GLN A 1 199 ? 19.677 -0.654 -21.568 1.00 85.81 199 GLN A CA 1
ATOM 1525 C C . GLN A 1 199 ? 19.679 -1.648 -22.738 1.00 85.81 199 GLN A C 1
ATOM 1527 O O . GLN A 1 199 ? 20.745 -1.990 -23.252 1.00 85.81 199 GLN A O 1
ATOM 1532 N N . LEU A 1 200 ? 18.508 -2.054 -23.239 1.00 84.62 200 LEU A N 1
ATOM 1533 C CA . LEU A 1 200 ? 18.418 -2.938 -24.408 1.00 84.62 200 LEU A CA 1
ATOM 1534 C C . LEU A 1 200 ? 19.021 -2.311 -25.673 1.00 84.62 200 LEU A C 1
ATOM 1536 O O . LEU A 1 200 ? 19.609 -3.022 -26.492 1.00 84.62 200 LEU A O 1
ATOM 1540 N N . ARG A 1 201 ? 18.905 -0.989 -25.845 1.00 82.25 201 ARG A N 1
ATOM 1541 C CA . ARG A 1 201 ? 19.534 -0.276 -26.968 1.00 82.25 201 ARG A CA 1
ATOM 1542 C C . ARG A 1 201 ? 21.047 -0.279 -26.858 1.00 82.25 201 ARG A C 1
ATOM 1544 O O . ARG A 1 201 ? 21.707 -0.628 -27.834 1.00 82.25 201 ARG A O 1
ATOM 1551 N N . SER A 1 202 ? 21.585 0.054 -25.687 1.00 82.12 202 SER A N 1
ATOM 1552 C CA . SER A 1 202 ? 23.034 0.089 -25.477 1.00 82.12 202 SER A CA 1
ATOM 1553 C C . SER A 1 202 ? 23.678 -1.280 -25.725 1.00 82.12 202 SER A C 1
ATOM 1555 O O . SER A 1 202 ? 24.709 -1.352 -26.395 1.00 82.12 202 SER A O 1
ATOM 1557 N N . VAL A 1 203 ? 23.035 -2.372 -25.290 1.00 88.00 203 VAL A N 1
ATOM 1558 C CA . VAL A 1 203 ? 23.504 -3.745 -25.539 1.00 88.00 203 VAL A CA 1
ATOM 1559 C C . VAL A 1 203 ? 23.499 -4.071 -27.034 1.00 88.00 203 VAL A C 1
ATOM 1561 O O . VAL A 1 203 ? 24.514 -4.527 -27.558 1.00 88.00 203 VAL A O 1
ATOM 1564 N N . ARG A 1 204 ? 22.405 -3.780 -27.755 1.00 85.75 204 ARG A N 1
ATOM 1565 C CA . ARG A 1 204 ? 22.343 -4.006 -29.213 1.00 85.75 204 ARG A CA 1
ATOM 1566 C C . ARG A 1 204 ? 23.382 -3.183 -29.970 1.00 85.75 204 ARG A C 1
ATOM 1568 O O . ARG A 1 204 ? 23.970 -3.671 -30.928 1.00 85.75 204 ARG A O 1
ATOM 1575 N N . GLN A 1 205 ? 23.624 -1.945 -29.547 1.00 85.44 205 GLN A N 1
ATOM 1576 C CA . GLN A 1 205 ? 24.622 -1.083 -30.173 1.00 85.44 205 GLN A CA 1
ATOM 1577 C C . GLN A 1 205 ? 26.043 -1.632 -29.977 1.00 85.44 205 GLN A C 1
ATOM 1579 O O . GLN A 1 205 ? 26.808 -1.686 -30.937 1.00 85.44 205 GLN A O 1
ATOM 1584 N N . HIS A 1 206 ? 26.379 -2.112 -28.776 1.00 85.88 206 HIS A N 1
ATOM 1585 C CA . HIS A 1 206 ? 27.660 -2.781 -28.521 1.00 85.88 206 HIS A CA 1
ATOM 1586 C C . HIS A 1 206 ? 27.810 -4.079 -29.326 1.00 85.88 206 HIS A C 1
ATOM 1588 O O . HIS A 1 206 ? 28.893 -4.376 -29.836 1.00 85.88 206 HIS A O 1
ATOM 1594 N N . GLU A 1 207 ? 26.731 -4.845 -29.488 1.00 88.75 207 GLU A N 1
ATOM 1595 C CA . GLU A 1 207 ? 26.744 -6.052 -30.314 1.00 88.75 207 GLU A CA 1
ATOM 1596 C C . GLU A 1 207 ? 27.024 -5.725 -31.790 1.00 88.75 207 GLU A C 1
ATOM 1598 O O . GLU A 1 207 ? 27.843 -6.385 -32.425 1.00 88.75 207 GLU A O 1
ATOM 1603 N N . LEU A 1 208 ? 26.416 -4.669 -32.335 1.00 85.88 208 LEU A N 1
ATOM 1604 C CA . LEU A 1 208 ? 26.670 -4.241 -33.714 1.00 85.88 208 LEU A CA 1
ATOM 1605 C C . LEU A 1 208 ? 28.108 -3.747 -33.908 1.00 85.88 208 LEU A C 1
ATOM 1607 O O . LEU A 1 208 ? 28.763 -4.150 -34.868 1.00 85.88 208 LEU A O 1
ATOM 1611 N N . ILE A 1 209 ? 28.624 -2.939 -32.977 1.00 87.19 209 ILE A N 1
ATOM 1612 C CA . ILE A 1 209 ? 30.006 -2.438 -33.030 1.00 87.19 209 ILE A CA 1
ATOM 1613 C C . ILE A 1 209 ? 31.009 -3.596 -32.940 1.00 87.19 209 ILE A C 1
ATOM 1615 O O . ILE A 1 209 ? 31.982 -3.630 -33.691 1.00 87.19 209 ILE A O 1
ATOM 1619 N N . SER A 1 210 ? 30.770 -4.578 -32.066 1.00 91.06 210 SER A N 1
ATOM 1620 C CA . SER A 1 210 ? 31.659 -5.741 -31.937 1.00 91.06 210 SER A CA 1
ATOM 1621 C C . SER A 1 210 ? 31.610 -6.663 -33.163 1.00 91.06 210 SER A C 1
ATOM 1623 O O . SER A 1 210 ? 32.655 -7.131 -33.625 1.00 91.06 210 SER A O 1
ATOM 1625 N N . ARG A 1 211 ? 30.432 -6.867 -33.769 1.00 89.00 211 ARG A N 1
ATOM 1626 C CA . ARG A 1 211 ? 30.295 -7.577 -35.055 1.00 89.00 211 ARG A CA 1
ATOM 1627 C C . ARG A 1 211 ? 31.022 -6.856 -36.194 1.00 89.00 211 ARG A C 1
ATOM 1629 O O . ARG A 1 211 ? 31.678 -7.501 -37.004 1.00 89.00 211 ARG A O 1
ATOM 1636 N N . GLN A 1 212 ? 30.973 -5.527 -36.229 1.00 89.94 212 GLN A N 1
ATOM 1637 C CA . GLN A 1 212 ? 31.693 -4.751 -37.239 1.00 89.94 212 GLN A CA 1
ATOM 1638 C C . GLN A 1 212 ? 33.214 -4.830 -37.041 1.00 89.94 212 GLN A C 1
ATOM 1640 O O . GLN A 1 212 ? 33.947 -5.071 -37.996 1.00 89.94 212 GLN A O 1
ATOM 1645 N N . ALA A 1 213 ? 33.691 -4.722 -35.799 1.00 91.81 213 ALA A N 1
ATOM 1646 C CA . ALA A 1 213 ? 35.113 -4.843 -35.484 1.00 91.81 213 ALA A CA 1
ATOM 1647 C C . ALA A 1 213 ? 35.681 -6.232 -35.834 1.00 91.81 213 ALA A C 1
ATOM 1649 O O . ALA A 1 213 ? 36.808 -6.341 -36.318 1.00 91.81 213 ALA A O 1
ATOM 1650 N N . THR A 1 214 ? 34.904 -7.299 -35.619 1.00 93.44 214 THR A N 1
ATOM 1651 C CA . THR A 1 214 ? 35.313 -8.667 -35.984 1.00 93.44 214 THR A CA 1
ATOM 1652 C C . THR A 1 214 ? 35.356 -8.878 -37.497 1.00 93.44 214 THR A C 1
ATOM 1654 O O . THR A 1 214 ? 36.309 -9.485 -37.987 1.00 93.44 214 THR A O 1
ATOM 1657 N N . ALA A 1 215 ? 34.398 -8.325 -38.249 1.00 89.62 215 ALA A N 1
ATOM 1658 C CA . ALA A 1 215 ? 34.430 -8.340 -39.712 1.00 89.62 215 ALA A CA 1
ATOM 1659 C C . ALA A 1 215 ? 35.645 -7.575 -40.270 1.00 89.62 215 ALA A C 1
ATOM 1661 O O . ALA A 1 215 ? 36.344 -8.077 -41.149 1.00 89.62 215 ALA A O 1
ATOM 1662 N N . ASP A 1 216 ? 35.949 -6.399 -39.715 1.00 92.81 216 ASP A N 1
ATOM 1663 C CA . ASP A 1 216 ? 37.094 -5.582 -40.133 1.00 92.81 216 ASP A CA 1
ATOM 1664 C C . ASP A 1 216 ? 38.432 -6.289 -39.859 1.00 92.81 216 ASP A C 1
ATOM 1666 O O . ASP A 1 216 ? 39.334 -6.280 -40.702 1.00 92.81 216 ASP A O 1
ATOM 1670 N N . ALA A 1 217 ? 38.548 -6.973 -38.717 1.00 94.88 217 ALA A N 1
ATOM 1671 C CA . ALA A 1 217 ? 39.715 -7.791 -38.402 1.00 94.88 217 ALA A CA 1
ATOM 1672 C C . ALA A 1 217 ? 39.876 -8.976 -39.373 1.00 94.88 217 ALA A C 1
ATOM 1674 O O . ALA A 1 217 ? 40.994 -9.258 -39.809 1.00 94.88 217 ALA A O 1
ATOM 1675 N N . ALA A 1 218 ? 38.779 -9.647 -39.745 1.00 93.38 218 ALA A N 1
ATOM 1676 C CA . ALA A 1 218 ? 38.804 -10.759 -40.696 1.00 93.38 218 ALA A CA 1
ATOM 1677 C C . ALA A 1 218 ? 39.265 -10.313 -42.094 1.00 93.38 218 ALA A C 1
ATOM 1679 O O . ALA A 1 218 ? 40.129 -10.962 -42.688 1.00 93.38 218 ALA A O 1
ATOM 1680 N N . ILE A 1 219 ? 38.761 -9.173 -42.583 1.00 94.25 219 ILE A N 1
ATOM 1681 C CA . ILE A 1 219 ? 39.186 -8.583 -43.863 1.00 94.25 219 ILE A CA 1
ATOM 1682 C C . ILE A 1 219 ? 40.691 -8.312 -43.847 1.00 94.25 219 ILE A C 1
ATOM 1684 O O . ILE A 1 219 ? 41.399 -8.727 -44.760 1.00 94.25 219 ILE A O 1
ATOM 1688 N N . LEU A 1 220 ? 41.201 -7.691 -42.783 1.00 96.12 220 LEU A N 1
ATOM 1689 C CA . LEU A 1 220 ? 42.615 -7.338 -42.674 1.00 96.12 220 LEU A CA 1
ATOM 1690 C C . LEU A 1 220 ? 43.531 -8.575 -42.643 1.00 96.12 220 LEU A C 1
ATOM 1692 O O . LEU A 1 220 ? 44.623 -8.558 -43.216 1.00 96.12 220 LEU A O 1
ATOM 1696 N N . VAL A 1 221 ? 43.101 -9.666 -41.999 1.00 96.19 221 VAL A N 1
ATOM 1697 C CA . VAL A 1 221 ? 43.837 -10.943 -42.005 1.00 96.19 221 VAL A CA 1
ATOM 1698 C C . VAL A 1 221 ? 43.875 -11.551 -43.409 1.00 96.19 221 VAL A C 1
ATOM 1700 O O . VAL A 1 221 ? 44.943 -11.985 -43.850 1.00 96.19 221 VAL A O 1
ATOM 1703 N N . LEU A 1 222 ? 42.748 -11.553 -44.126 1.00 93.44 222 LEU A N 1
ATOM 1704 C CA . LEU A 1 222 ? 42.675 -12.066 -45.496 1.00 93.44 222 LEU A CA 1
ATOM 1705 C C . LEU A 1 222 ? 43.504 -11.220 -46.470 1.00 93.44 222 LEU A C 1
ATOM 1707 O O . LEU A 1 222 ? 44.255 -11.785 -47.261 1.00 93.44 222 LEU A O 1
ATOM 1711 N N . GLU A 1 223 ? 43.456 -9.889 -46.361 1.00 94.75 223 GLU A N 1
ATOM 1712 C CA . GLU A 1 223 ? 44.275 -8.972 -47.166 1.00 94.75 223 GLU A CA 1
ATOM 1713 C C . GLU A 1 223 ? 45.774 -9.225 -46.959 1.00 94.75 223 GLU A C 1
ATOM 1715 O O . GLU A 1 223 ? 46.531 -9.311 -47.926 1.00 94.75 223 GLU A O 1
ATOM 1720 N N . ARG A 1 224 ? 46.212 -9.429 -45.708 1.00 96.25 224 ARG A N 1
ATOM 1721 C CA . ARG A 1 224 ? 47.611 -9.777 -45.405 1.00 96.25 224 ARG A CA 1
ATOM 1722 C C . ARG A 1 224 ? 48.016 -11.126 -45.988 1.00 96.25 224 ARG A C 1
ATOM 1724 O O . ARG A 1 224 ? 49.119 -11.246 -46.518 1.00 96.25 224 ARG A O 1
ATOM 1731 N N . ARG A 1 225 ? 47.151 -12.140 -45.889 1.00 93.94 225 ARG A N 1
ATOM 1732 C CA . ARG A 1 225 ? 47.428 -13.479 -46.431 1.00 93.94 225 ARG A CA 1
ATOM 1733 C C . ARG A 1 225 ? 47.514 -13.455 -47.956 1.00 93.94 225 ARG A C 1
ATOM 1735 O O . ARG A 1 225 ? 48.405 -14.079 -48.521 1.00 93.94 225 ARG A O 1
ATOM 1742 N N . LEU A 1 226 ? 46.627 -12.703 -48.601 1.00 92.38 226 LEU A N 1
ATOM 1743 C CA . LEU A 1 226 ? 46.625 -12.510 -50.046 1.00 92.38 226 LEU A CA 1
ATOM 1744 C C . LEU A 1 226 ? 47.879 -11.758 -50.514 1.00 92.38 226 LEU A C 1
ATOM 1746 O O . LEU A 1 226 ? 48.530 -12.202 -51.455 1.00 92.38 226 LEU A O 1
ATOM 1750 N N . ALA A 1 227 ? 48.279 -10.692 -49.812 1.00 92.38 227 ALA A N 1
ATOM 1751 C CA . ALA A 1 227 ? 49.518 -9.969 -50.100 1.00 92.38 227 ALA A CA 1
ATOM 1752 C C . ALA A 1 227 ? 50.763 -10.864 -49.952 1.00 92.38 227 ALA A C 1
ATOM 1754 O O . ALA A 1 227 ? 51.654 -10.821 -50.797 1.00 92.38 227 ALA A O 1
ATOM 1755 N N . ALA A 1 228 ? 50.811 -11.714 -48.919 1.00 92.38 228 ALA A N 1
ATOM 1756 C CA . ALA A 1 228 ? 51.910 -12.659 -48.723 1.00 92.38 228 ALA A CA 1
ATOM 1757 C C . ALA A 1 228 ? 52.010 -13.679 -49.873 1.00 92.38 228 ALA A C 1
ATOM 1759 O O . ALA A 1 228 ? 53.101 -13.905 -50.396 1.00 92.38 228 ALA A O 1
ATOM 1760 N N . LEU A 1 229 ? 50.878 -14.239 -50.315 1.00 89.56 229 LEU A N 1
ATOM 1761 C CA . LEU A 1 229 ? 50.842 -15.167 -51.450 1.00 89.56 229 LEU A CA 1
ATOM 1762 C C . LEU A 1 229 ? 51.246 -14.496 -52.769 1.00 89.56 229 LEU A C 1
ATOM 1764 O O . LEU A 1 229 ? 51.935 -15.116 -53.563 1.00 89.56 229 LEU A O 1
ATOM 1768 N N . GLN A 1 230 ? 50.883 -13.229 -52.992 1.00 87.00 230 GLN A N 1
ATOM 1769 C CA . GLN A 1 230 ? 51.294 -12.482 -54.190 1.00 87.00 230 GLN A CA 1
ATOM 1770 C C . GLN A 1 230 ? 52.803 -12.207 -54.250 1.00 87.00 230 GLN A C 1
ATOM 1772 O O . GLN A 1 230 ? 53.354 -12.065 -55.338 1.00 87.00 230 GLN A O 1
ATOM 1777 N N . THR A 1 231 ? 53.472 -12.102 -53.098 1.00 90.44 231 THR A N 1
ATOM 1778 C CA . THR A 1 231 ? 54.932 -11.901 -53.038 1.00 90.44 231 THR A CA 1
ATOM 1779 C C . THR A 1 231 ? 55.739 -13.187 -53.212 1.00 90.44 231 THR A C 1
ATOM 1781 O O . THR A 1 231 ? 56.935 -13.120 -53.491 1.00 90.44 231 THR A O 1
ATOM 1784 N N . GLN A 1 232 ? 55.109 -14.349 -53.038 1.00 88.12 232 GLN A N 1
ATOM 1785 C CA . GLN A 1 232 ? 55.728 -15.651 -53.249 1.00 88.12 232 GLN A CA 1
ATOM 1786 C C . GLN A 1 232 ? 55.574 -16.013 -54.737 1.00 88.12 232 GLN A C 1
ATOM 1788 O O . GLN A 1 232 ? 54.501 -15.837 -55.300 1.00 88.12 232 GLN A O 1
ATOM 1793 N N . ASP A 1 233 ? 56.639 -16.454 -55.411 1.00 78.31 233 ASP A N 1
ATOM 1794 C CA . ASP A 1 233 ? 56.602 -16.811 -56.840 1.00 78.31 233 ASP A CA 1
ATOM 1795 C C . ASP A 1 233 ? 55.768 -18.100 -57.014 1.00 78.31 233 ASP A C 1
ATOM 1797 O O . ASP A 1 233 ? 56.242 -19.219 -56.809 1.00 78.31 233 ASP A O 1
ATOM 1801 N N . VAL A 1 234 ? 54.464 -17.911 -57.228 1.00 66.19 234 VAL A N 1
ATOM 1802 C CA . VAL A 1 234 ? 53.396 -18.907 -57.062 1.00 66.19 234 VAL A CA 1
ATOM 1803 C C . VAL A 1 234 ? 53.367 -19.866 -58.256 1.00 66.19 234 VAL A C 1
ATOM 1805 O O . VAL A 1 234 ? 53.017 -19.500 -59.379 1.00 66.19 234 VAL A O 1
ATOM 1808 N N . GLY A 1 235 ? 53.707 -21.134 -58.004 1.00 69.19 235 GLY A N 1
ATOM 1809 C CA . GLY A 1 235 ? 53.527 -22.227 -58.960 1.00 69.19 235 GLY A CA 1
ATOM 1810 C C . GLY A 1 235 ? 52.042 -22.520 -59.221 1.00 69.19 235 GLY A C 1
ATOM 1811 O O . GLY A 1 235 ? 51.166 -22.137 -58.454 1.00 69.19 235 GLY A O 1
ATOM 1812 N N . GLN A 1 236 ? 51.729 -23.249 -60.294 1.00 68.56 236 GLN A N 1
ATOM 1813 C CA . GLN A 1 236 ? 50.358 -23.461 -60.799 1.00 68.56 236 GLN A CA 1
ATOM 1814 C C . 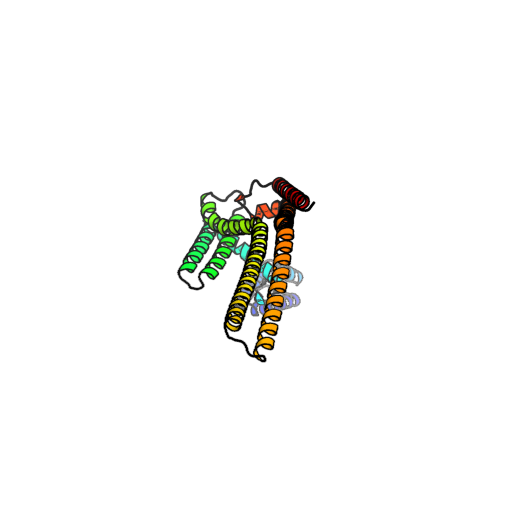GLN A 1 236 ? 49.341 -24.018 -59.765 1.00 68.56 236 GLN A C 1
ATOM 1816 O O . GLN A 1 236 ? 48.139 -23.829 -59.938 1.00 68.56 236 GLN A O 1
ATOM 1821 N N . SER A 1 237 ? 49.802 -24.663 -58.681 1.00 61.25 237 SER A N 1
ATOM 1822 C CA . SER A 1 237 ? 48.967 -25.146 -57.564 1.00 61.25 237 SER A CA 1
ATOM 1823 C C . SER A 1 237 ? 48.467 -24.027 -56.635 1.00 61.25 237 SER A C 1
ATOM 1825 O O . SER A 1 237 ? 47.389 -24.158 -56.060 1.00 61.25 237 SER A O 1
ATOM 1827 N N . ASP A 1 238 ? 49.201 -22.920 -56.510 1.00 78.25 238 ASP A N 1
ATOM 1828 C CA . ASP A 1 238 ? 48.891 -21.842 -55.561 1.00 78.25 238 ASP A CA 1
ATOM 1829 C C . ASP A 1 238 ? 47.837 -20.858 -56.114 1.00 78.25 238 ASP A C 1
ATOM 1831 O O . ASP A 1 238 ? 47.172 -20.156 -55.350 1.00 78.25 238 ASP A O 1
ATOM 1835 N N . MET A 1 239 ? 47.589 -20.850 -57.432 1.00 84.69 239 MET A N 1
ATOM 1836 C CA . MET A 1 239 ? 46.558 -19.986 -58.034 1.00 84.69 239 MET A CA 1
ATOM 1837 C C . MET A 1 239 ? 45.131 -20.333 -57.596 1.00 84.69 239 MET A C 1
ATOM 1839 O O . MET A 1 239 ? 44.302 -19.437 -57.444 1.00 84.69 239 MET A O 1
ATOM 1843 N N . SER A 1 240 ? 44.844 -21.612 -57.329 1.00 88.19 240 SER A N 1
ATOM 1844 C CA . SER A 1 240 ? 43.548 -22.028 -56.772 1.00 88.19 240 SER A CA 1
ATOM 1845 C C . SER A 1 240 ? 43.305 -21.405 -55.391 1.00 88.19 240 SER A C 1
ATOM 1847 O O . SER A 1 240 ? 42.182 -21.013 -55.076 1.00 88.19 240 SER A O 1
ATOM 1849 N N . ASP A 1 241 ? 44.341 -21.306 -54.557 1.00 88.44 241 ASP A N 1
ATOM 1850 C CA . ASP A 1 241 ? 44.214 -20.775 -53.198 1.00 88.44 241 ASP A CA 1
ATOM 1851 C C . ASP A 1 241 ? 44.122 -19.247 -53.187 1.00 88.44 241 ASP A C 1
ATOM 1853 O O . ASP A 1 241 ? 43.345 -18.686 -52.412 1.00 88.44 241 ASP A O 1
ATOM 1857 N N . VAL A 1 242 ? 44.816 -18.573 -54.110 1.00 89.69 242 VAL A N 1
ATOM 1858 C CA . VAL A 1 242 ? 44.625 -17.135 -54.360 1.00 89.69 242 VAL A CA 1
ATOM 1859 C C . VAL A 1 242 ? 43.186 -16.848 -54.792 1.00 89.69 242 VAL A C 1
ATOM 1861 O O . VAL A 1 242 ? 42.570 -15.917 -54.272 1.00 89.69 242 VAL A O 1
ATOM 1864 N N . GLN A 1 243 ? 42.617 -17.658 -55.692 1.00 91.88 243 GLN A N 1
ATOM 1865 C CA . GLN A 1 243 ? 41.248 -17.461 -56.167 1.00 91.88 243 GLN A CA 1
ATOM 1866 C C . GLN A 1 243 ? 40.217 -17.686 -55.051 1.00 91.88 243 GLN A C 1
ATOM 1868 O O . GLN A 1 243 ? 39.366 -16.827 -54.839 1.00 91.88 243 GLN A O 1
ATOM 1873 N N . LYS A 1 244 ? 40.367 -18.746 -54.243 1.00 93.06 244 LYS A N 1
ATOM 1874 C CA . LYS A 1 244 ? 39.514 -18.983 -53.063 1.00 93.06 244 LYS A CA 1
ATOM 1875 C C . LYS A 1 244 ? 39.559 -17.831 -52.057 1.00 93.06 244 LYS A C 1
ATOM 1877 O O . LYS A 1 244 ? 38.511 -17.413 -51.577 1.00 93.06 244 LYS A O 1
ATOM 1882 N N . LEU A 1 245 ? 40.749 -17.310 -51.743 1.00 91.81 245 LEU A N 1
ATOM 1883 C CA . LEU A 1 245 ? 40.896 -16.184 -50.811 1.00 91.81 245 LEU A CA 1
ATOM 1884 C C . LEU A 1 245 ? 40.314 -14.886 -51.378 1.00 91.81 245 LEU A C 1
ATOM 1886 O O . LEU A 1 245 ? 39.753 -14.090 -50.628 1.00 91.81 245 LEU A O 1
ATOM 1890 N N . THR A 1 246 ? 40.431 -14.677 -52.690 1.00 93.62 246 THR A N 1
ATOM 1891 C CA . THR A 1 246 ? 39.839 -13.520 -53.372 1.00 93.62 246 THR A CA 1
ATOM 1892 C C . THR A 1 246 ? 38.312 -13.591 -53.330 1.00 93.62 246 THR A C 1
ATOM 1894 O O . THR A 1 246 ? 37.671 -12.598 -52.987 1.00 93.62 246 THR A O 1
ATOM 1897 N N . ASP A 1 247 ? 37.734 -14.766 -53.594 1.00 95.50 247 ASP A N 1
ATOM 1898 C CA . ASP A 1 247 ? 36.288 -14.999 -53.527 1.00 95.50 247 ASP A CA 1
ATOM 1899 C C . ASP A 1 247 ? 35.755 -14.852 -52.089 1.00 95.50 247 ASP A C 1
ATOM 1901 O O . ASP A 1 247 ? 34.715 -14.229 -51.863 1.00 95.50 247 ASP A O 1
ATOM 1905 N N . GLU A 1 248 ? 36.481 -15.369 -51.091 1.00 93.88 248 GLU A N 1
ATOM 1906 C CA . GLU A 1 248 ? 36.127 -15.233 -49.673 1.00 93.88 248 GLU A CA 1
ATOM 1907 C C . GLU A 1 248 ? 36.190 -13.770 -49.203 1.00 93.88 248 GLU A C 1
ATOM 1909 O O . GLU A 1 248 ? 35.281 -13.293 -48.518 1.00 93.88 248 GLU A O 1
ATOM 1914 N N . LEU A 1 249 ? 37.216 -13.023 -49.624 1.00 93.31 249 LEU A N 1
ATOM 1915 C CA . LEU A 1 249 ? 37.354 -11.599 -49.324 1.00 93.31 249 LEU A CA 1
ATOM 1916 C C . LEU A 1 249 ? 36.251 -10.767 -49.988 1.00 93.31 249 LEU A C 1
ATOM 1918 O O . LEU A 1 249 ? 35.690 -9.881 -49.339 1.00 93.31 249 LEU A O 1
ATOM 1922 N N . ALA A 1 250 ? 35.910 -11.060 -51.247 1.00 93.88 250 ALA A N 1
ATOM 1923 C CA . ALA A 1 250 ? 34.800 -10.415 -51.944 1.00 93.88 250 ALA A CA 1
ATOM 1924 C C . ALA A 1 250 ? 33.476 -10.661 -51.208 1.00 93.88 250 ALA A C 1
ATOM 1926 O O . ALA A 1 250 ? 32.754 -9.711 -50.907 1.00 93.88 250 ALA A O 1
ATOM 1927 N N . ARG A 1 251 ? 33.215 -11.910 -50.799 1.00 95.38 251 ARG A N 1
ATOM 1928 C CA . ARG A 1 251 ? 32.020 -12.269 -50.029 1.00 95.38 251 ARG A CA 1
ATOM 1929 C C . ARG A 1 251 ? 31.927 -11.518 -48.698 1.00 95.38 251 ARG A C 1
ATOM 1931 O O . ARG A 1 251 ? 30.872 -10.972 -48.388 1.00 95.38 251 ARG A O 1
ATOM 1938 N N . ILE A 1 252 ? 33.004 -11.468 -47.911 1.00 91.06 252 ILE A N 1
ATOM 1939 C CA . ILE A 1 252 ? 32.997 -10.770 -46.612 1.00 91.06 252 ILE A CA 1
ATOM 1940 C C . ILE A 1 252 ? 32.828 -9.256 -46.804 1.00 91.06 252 ILE A C 1
ATOM 1942 O O . ILE A 1 252 ? 32.125 -8.608 -46.026 1.00 91.06 252 ILE A O 1
ATOM 1946 N N . ARG A 1 253 ? 33.432 -8.675 -47.849 1.00 93.69 253 ARG A N 1
ATOM 1947 C CA . ARG A 1 253 ? 33.274 -7.250 -48.175 1.00 93.69 253 ARG A CA 1
ATOM 1948 C C . ARG A 1 253 ? 31.838 -6.921 -48.594 1.00 93.69 253 ARG A C 1
ATOM 1950 O O . ARG A 1 253 ? 31.314 -5.903 -48.140 1.00 93.69 253 ARG A O 1
ATOM 1957 N N . ASP A 1 254 ? 31.197 -7.784 -49.375 1.00 94.00 254 ASP A N 1
ATOM 1958 C CA . ASP A 1 254 ? 29.790 -7.641 -49.757 1.00 94.00 254 ASP A CA 1
ATOM 1959 C C . ASP A 1 254 ? 28.865 -7.779 -48.539 1.00 94.00 254 ASP A C 1
ATOM 1961 O O . ASP A 1 254 ? 28.000 -6.930 -48.316 1.00 94.00 254 ASP A O 1
ATOM 1965 N N . GLU A 1 255 ? 29.082 -8.787 -47.684 1.00 91.00 255 GLU A N 1
ATOM 1966 C CA . GLU A 1 255 ? 28.334 -8.955 -46.430 1.00 91.00 255 GLU A CA 1
ATOM 1967 C C . GLU A 1 255 ? 28.484 -7.721 -45.521 1.00 91.00 255 GLU A C 1
ATOM 1969 O O . GLU A 1 255 ? 27.492 -7.238 -44.965 1.00 91.00 255 GLU A O 1
ATOM 1974 N N . ARG A 1 256 ? 29.693 -7.149 -45.430 1.00 90.06 256 ARG A N 1
ATOM 1975 C CA . ARG A 1 256 ? 29.954 -5.897 -44.705 1.00 90.06 256 ARG A CA 1
ATOM 1976 C C . ARG A 1 256 ? 29.183 -4.728 -45.309 1.00 90.06 256 ARG A C 1
ATOM 1978 O O . ARG A 1 256 ? 28.529 -4.015 -44.557 1.00 90.06 256 ARG A O 1
ATOM 1985 N N . GLN A 1 257 ? 29.228 -4.536 -46.630 1.00 92.75 257 GLN A N 1
ATOM 1986 C CA . GLN A 1 257 ? 28.508 -3.445 -47.299 1.00 92.75 257 GLN A CA 1
ATOM 1987 C C . GLN A 1 257 ? 26.995 -3.542 -47.084 1.00 92.75 257 GLN A C 1
ATOM 1989 O O . GLN A 1 257 ? 26.338 -2.538 -46.799 1.00 92.75 257 GLN A O 1
ATOM 1994 N N . VAL A 1 258 ? 26.441 -4.754 -47.158 1.00 91.50 258 VAL A N 1
ATOM 1995 C CA . VAL A 1 258 ? 25.023 -5.002 -46.876 1.00 91.50 258 VAL A CA 1
ATOM 1996 C C . VAL A 1 258 ? 24.699 -4.688 -45.414 1.00 91.50 258 VAL A C 1
ATOM 1998 O O . VAL A 1 258 ? 23.670 -4.069 -45.136 1.00 91.50 258 VAL A O 1
ATOM 2001 N N . GLN A 1 259 ? 25.564 -5.067 -44.469 1.00 87.44 259 GLN A N 1
ATOM 2002 C CA . GLN A 1 259 ? 25.374 -4.752 -43.053 1.00 87.44 259 GLN A CA 1
ATOM 2003 C C . GLN A 1 259 ? 25.480 -3.253 -42.766 1.00 87.44 259 GLN A C 1
ATOM 2005 O O . GLN A 1 259 ? 24.611 -2.728 -42.073 1.00 87.44 259 GLN A O 1
ATOM 2010 N N . THR A 1 260 ? 26.469 -2.545 -43.319 1.00 87.06 260 THR A N 1
ATOM 2011 C CA . THR A 1 260 ? 26.605 -1.093 -43.140 1.00 87.06 260 THR A CA 1
ATOM 2012 C C . THR A 1 260 ? 25.426 -0.353 -43.748 1.00 87.06 260 THR A C 1
ATOM 2014 O O . THR A 1 260 ? 24.854 0.494 -43.075 1.00 87.06 260 THR A O 1
ATOM 2017 N N . ALA A 1 261 ? 24.971 -0.741 -44.944 1.00 89.81 261 ALA A N 1
ATOM 2018 C CA . ALA A 1 261 ? 23.778 -0.158 -45.556 1.00 89.81 261 ALA A CA 1
ATOM 2019 C C . ALA A 1 261 ? 22.511 -0.444 -44.733 1.00 89.81 261 ALA A C 1
ATOM 2021 O O . ALA A 1 261 ? 21.597 0.376 -44.672 1.00 89.81 261 ALA A O 1
ATOM 2022 N N . ARG A 1 262 ? 22.432 -1.606 -44.069 1.00 85.62 262 ARG A N 1
ATOM 2023 C CA . ARG A 1 262 ? 21.325 -1.929 -43.160 1.00 85.62 262 ARG A CA 1
ATOM 2024 C C . ARG A 1 262 ? 21.394 -1.113 -41.873 1.00 85.62 262 ARG A C 1
ATOM 2026 O O . ARG A 1 262 ? 20.352 -0.660 -41.418 1.00 85.62 262 ARG A O 1
ATOM 2033 N N . ILE A 1 263 ? 22.582 -0.921 -41.301 1.00 82.06 263 ILE A N 1
ATOM 2034 C CA . ILE A 1 263 ? 22.798 -0.081 -40.115 1.00 82.06 263 ILE A CA 1
ATOM 2035 C C . ILE A 1 263 ? 22.486 1.375 -40.442 1.00 82.06 263 ILE A C 1
ATOM 2037 O O . ILE A 1 263 ? 21.770 2.003 -39.679 1.00 82.06 263 ILE A O 1
ATOM 2041 N N . GLU A 1 264 ? 22.945 1.888 -41.580 1.00 85.12 264 GLU A N 1
ATOM 2042 C CA . GLU A 1 264 ? 22.650 3.241 -42.050 1.00 85.12 264 GLU A CA 1
ATOM 2043 C C . GLU A 1 264 ? 21.148 3.421 -42.264 1.00 85.12 264 GLU A C 1
ATOM 2045 O O . GLU A 1 264 ? 20.569 4.325 -41.679 1.00 85.12 264 GLU A O 1
ATOM 2050 N N . LYS A 1 265 ? 20.465 2.477 -42.926 1.00 84.62 265 LYS A N 1
ATOM 2051 C CA . LYS A 1 265 ? 18.994 2.493 -43.019 1.00 84.62 265 LYS A CA 1
ATOM 2052 C C . LYS A 1 265 ? 18.300 2.426 -41.658 1.00 84.62 265 LYS A C 1
ATOM 2054 O O . LYS A 1 265 ? 17.262 3.056 -41.480 1.00 84.62 265 LYS A O 1
ATOM 2059 N N . LEU A 1 266 ? 18.825 1.657 -40.701 1.00 75.62 266 LEU A N 1
ATOM 2060 C CA . LEU A 1 266 ? 18.282 1.587 -39.338 1.00 75.62 266 LEU A CA 1
ATOM 2061 C C . LEU A 1 266 ? 18.558 2.869 -38.544 1.00 75.62 266 LEU A C 1
ATOM 2063 O O . LEU A 1 266 ? 17.724 3.257 -37.730 1.00 75.62 266 LEU A O 1
ATOM 2067 N N . LEU A 1 267 ? 19.693 3.527 -38.777 1.00 74.31 267 LEU A N 1
ATOM 2068 C CA . LEU A 1 267 ? 20.058 4.805 -38.178 1.00 74.31 267 LEU A CA 1
ATOM 2069 C C . LEU A 1 267 ? 19.253 5.943 -38.791 1.00 74.31 267 LEU A C 1
ATOM 2071 O O . LEU A 1 267 ? 18.745 6.751 -38.036 1.00 74.31 267 LEU A O 1
ATOM 2075 N N . GLU A 1 268 ? 19.043 5.974 -40.104 1.00 79.81 268 GLU A N 1
ATOM 2076 C CA . GLU A 1 268 ? 18.174 6.941 -40.779 1.00 79.81 268 GLU A CA 1
ATOM 2077 C C . GLU A 1 268 ? 16.712 6.749 -40.356 1.00 79.81 268 GLU A C 1
ATOM 2079 O O . GLU A 1 268 ? 16.053 7.702 -39.941 1.00 79.81 268 GLU A O 1
ATOM 2084 N N . ALA A 1 269 ? 16.217 5.504 -40.338 1.00 69.62 269 ALA A N 1
ATOM 2085 C CA . ALA A 1 269 ? 14.884 5.194 -39.815 1.00 69.62 269 ALA A CA 1
ATOM 2086 C C . ALA A 1 269 ? 14.764 5.506 -38.307 1.00 69.62 269 ALA A C 1
ATOM 2088 O O . ALA A 1 269 ? 13.705 5.912 -37.819 1.00 69.62 269 ALA A O 1
ATOM 2089 N N . GLY A 1 270 ? 15.855 5.342 -37.555 1.00 60.44 270 GLY A N 1
ATOM 2090 C CA . GLY A 1 270 ? 15.944 5.614 -36.122 1.00 60.44 270 GLY A CA 1
ATOM 2091 C C . GLY A 1 270 ? 16.078 7.100 -35.766 1.00 60.44 270 GLY A C 1
ATOM 2092 O O . GLY A 1 270 ? 15.467 7.536 -34.791 1.00 60.44 270 GLY A O 1
ATOM 2093 N N . GLN A 1 271 ? 16.827 7.881 -36.548 1.00 56.66 271 GLN A N 1
ATOM 2094 C CA . GLN A 1 271 ? 17.092 9.311 -36.344 1.00 56.66 271 GLN A CA 1
ATOM 2095 C C . GLN A 1 271 ? 15.954 10.193 -36.852 1.00 56.66 271 GLN A C 1
ATOM 2097 O O . GLN A 1 271 ? 15.722 11.247 -36.267 1.00 56.66 271 GLN A O 1
ATOM 2102 N N . ILE A 1 272 ? 15.236 9.775 -37.897 1.00 48.59 272 ILE A N 1
ATOM 2103 C CA . ILE A 1 272 ? 14.166 10.586 -38.497 1.00 48.59 272 ILE A CA 1
ATOM 2104 C C . ILE A 1 272 ? 12.790 10.252 -37.886 1.00 48.59 272 ILE A C 1
ATOM 2106 O O . ILE A 1 272 ? 11.878 11.071 -37.943 1.00 48.59 272 ILE A O 1
ATOM 2110 N N . GLY A 1 273 ? 12.639 9.101 -37.215 1.00 49.16 273 GLY A N 1
ATOM 2111 C CA . GLY A 1 273 ? 11.382 8.731 -36.549 1.00 49.16 273 GLY A CA 1
ATOM 2112 C C . GLY A 1 273 ? 11.542 7.900 -35.277 1.00 49.16 273 GLY A C 1
ATOM 2113 O O . GLY A 1 273 ? 10.898 8.190 -34.280 1.00 49.16 273 GLY A O 1
ATOM 2114 N N . GLY A 1 274 ? 12.417 6.894 -35.238 1.00 53.78 274 GLY A N 1
ATOM 2115 C CA . GLY A 1 274 ? 12.427 5.903 -34.149 1.00 53.78 274 GLY A CA 1
ATOM 2116 C C . GLY A 1 274 ? 12.684 6.440 -32.731 1.00 53.78 274 GLY A C 1
ATOM 2117 O O . GLY A 1 274 ? 11.975 6.056 -31.800 1.00 53.78 274 GLY A O 1
ATOM 2118 N N . VAL A 1 275 ? 13.667 7.324 -32.528 1.00 59.22 275 VAL A N 1
ATOM 2119 C CA . VAL A 1 275 ? 14.003 7.847 -31.185 1.00 59.22 275 VAL A CA 1
ATOM 2120 C C . VAL A 1 275 ? 12.963 8.856 -30.701 1.00 59.22 275 VAL A C 1
ATOM 2122 O O . VAL A 1 275 ? 12.549 8.784 -29.546 1.00 59.22 275 VAL A O 1
ATOM 2125 N N . GLN A 1 276 ? 12.479 9.737 -31.580 1.00 65.12 276 GLN A N 1
ATOM 2126 C CA . GLN A 1 276 ? 11.417 10.685 -31.230 1.00 65.12 276 GLN A CA 1
ATOM 2127 C C . GLN A 1 276 ? 10.068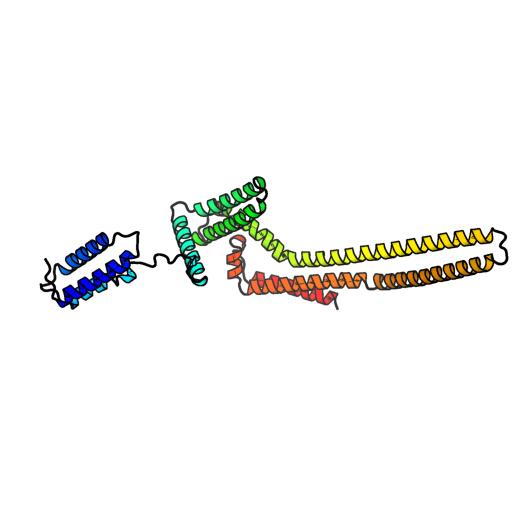 9.989 -31.034 1.00 65.12 276 GLN A C 1
ATOM 2129 O O . GLN A 1 276 ? 9.362 10.315 -30.088 1.00 65.12 276 GLN A O 1
ATOM 2134 N N . VAL A 1 277 ? 9.741 8.979 -31.845 1.00 70.00 277 VAL A N 1
ATOM 2135 C CA . VAL A 1 277 ? 8.499 8.203 -31.706 1.00 70.00 277 VAL A CA 1
ATOM 2136 C C . VAL A 1 277 ? 8.528 7.352 -30.443 1.00 70.00 277 VAL A C 1
ATOM 2138 O O . VAL A 1 277 ? 7.529 7.284 -29.744 1.00 70.00 277 VAL A O 1
ATOM 2141 N N . THR A 1 278 ? 9.656 6.733 -30.088 1.00 74.75 278 THR A N 1
ATOM 2142 C CA . THR A 1 278 ? 9.734 5.948 -28.842 1.00 74.75 278 THR A CA 1
ATOM 2143 C C . THR A 1 278 ? 9.783 6.821 -27.596 1.00 74.75 278 THR A C 1
ATOM 2145 O O . THR A 1 278 ? 9.093 6.506 -26.634 1.00 74.75 278 THR A O 1
ATOM 2148 N N . ALA A 1 279 ? 10.534 7.926 -27.601 1.00 80.06 279 ALA A N 1
ATOM 2149 C CA . ALA A 1 279 ? 10.503 8.881 -26.496 1.00 80.06 279 ALA A CA 1
ATOM 2150 C C . ALA A 1 279 ? 9.113 9.522 -26.364 1.00 80.06 279 ALA A C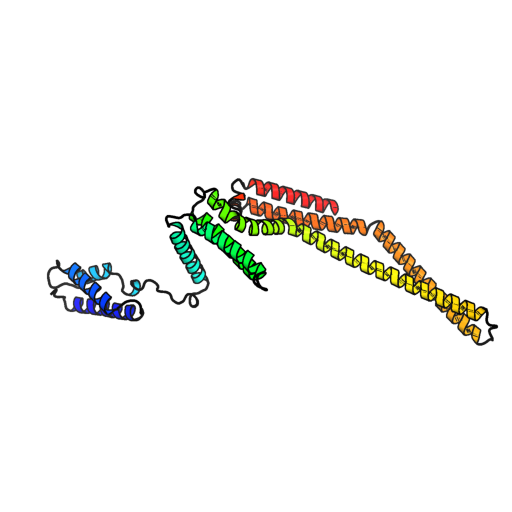 1
ATOM 2152 O O . ALA A 1 279 ? 8.569 9.565 -25.266 1.00 80.06 279 ALA A O 1
ATOM 2153 N N . GLY A 1 280 ? 8.505 9.935 -27.479 1.00 84.81 280 GLY A N 1
ATOM 2154 C CA . GLY A 1 280 ? 7.145 10.469 -27.537 1.00 84.81 280 GLY A CA 1
ATOM 2155 C C . GLY A 1 280 ? 6.107 9.462 -27.051 1.00 84.81 280 GLY A C 1
ATOM 2156 O O . GLY A 1 280 ? 5.278 9.807 -26.220 1.00 84.81 280 GLY A O 1
ATOM 2157 N N . LEU A 1 281 ? 6.206 8.195 -27.463 1.00 85.88 281 LEU A N 1
ATOM 2158 C CA . LEU A 1 281 ? 5.329 7.125 -26.990 1.00 85.88 281 LEU A CA 1
ATOM 2159 C C . LEU A 1 281 ? 5.508 6.865 -25.492 1.00 85.88 281 LEU A C 1
ATOM 2161 O O . LEU A 1 281 ? 4.515 6.724 -24.790 1.00 85.88 281 LEU A O 1
ATOM 2165 N N . ILE A 1 282 ? 6.741 6.828 -24.976 1.00 83.62 282 ILE A N 1
ATOM 2166 C CA . ILE A 1 282 ? 6.992 6.644 -23.537 1.00 83.62 282 ILE A CA 1
ATOM 2167 C C . ILE A 1 282 ? 6.439 7.833 -22.745 1.00 83.62 282 ILE A C 1
ATOM 2169 O O . ILE A 1 282 ? 5.765 7.631 -21.735 1.00 83.62 282 ILE A O 1
ATOM 2173 N N . ILE A 1 283 ? 6.665 9.063 -23.215 1.00 87.25 283 ILE A N 1
ATOM 2174 C CA . ILE A 1 283 ? 6.105 10.281 -22.615 1.00 87.25 283 ILE A CA 1
ATOM 2175 C C . ILE A 1 283 ? 4.578 10.213 -22.636 1.00 87.25 283 ILE A C 1
ATOM 2177 O O . ILE A 1 283 ? 3.952 10.422 -21.602 1.00 87.25 283 ILE A O 1
ATOM 2181 N N . ALA A 1 284 ? 3.975 9.856 -23.768 1.00 90.00 284 ALA A N 1
ATOM 2182 C CA . ALA A 1 284 ? 2.533 9.733 -23.907 1.00 90.00 284 ALA A CA 1
ATOM 2183 C C . ALA A 1 284 ? 1.958 8.663 -22.978 1.00 90.00 284 ALA A C 1
ATOM 2185 O O . ALA A 1 284 ? 1.034 8.949 -22.228 1.00 90.00 284 ALA A O 1
ATOM 2186 N N . VAL A 1 285 ? 2.526 7.455 -22.961 1.00 88.06 285 VAL A N 1
ATOM 2187 C CA . VAL A 1 285 ? 2.098 6.366 -22.070 1.00 88.06 285 VAL A CA 1
ATOM 2188 C C . VAL A 1 285 ? 2.235 6.784 -20.607 1.00 88.06 285 VAL A C 1
ATOM 2190 O O . VAL A 1 285 ? 1.318 6.552 -19.823 1.00 88.06 285 VAL A O 1
ATOM 2193 N N . THR A 1 286 ? 3.326 7.461 -20.243 1.00 86.75 286 THR A N 1
ATOM 2194 C CA . THR A 1 286 ? 3.538 7.964 -18.879 1.00 86.75 286 THR A CA 1
ATOM 2195 C C . THR A 1 286 ? 2.504 9.029 -18.517 1.00 86.75 286 THR A C 1
ATOM 2197 O O . THR A 1 286 ? 1.903 8.950 -17.446 1.00 86.75 286 THR A O 1
ATOM 2200 N N . LEU A 1 287 ? 2.242 9.995 -19.402 1.00 90.75 287 LEU A N 1
ATOM 2201 C CA . LEU A 1 287 ? 1.220 11.029 -19.212 1.00 90.75 287 LEU A CA 1
ATOM 2202 C C . LEU A 1 287 ? -0.183 10.429 -19.120 1.00 90.75 287 LEU A C 1
ATOM 2204 O O . LEU A 1 287 ? -0.957 10.836 -18.258 1.00 90.75 287 LEU A O 1
ATOM 2208 N N . LEU A 1 288 ? -0.496 9.436 -19.953 1.00 91.56 288 LEU A N 1
ATOM 2209 C CA . LEU A 1 288 ? -1.783 8.753 -19.949 1.00 91.56 288 LEU A CA 1
ATOM 2210 C C . LEU A 1 288 ? -1.985 7.945 -18.668 1.00 91.56 288 LEU A C 1
ATOM 2212 O O . LEU A 1 288 ? -3.019 8.079 -18.020 1.00 91.56 288 LEU A O 1
ATOM 2216 N N . ALA A 1 289 ? -0.995 7.147 -18.265 1.00 88.56 289 ALA A N 1
ATOM 2217 C CA . ALA A 1 289 ? -1.055 6.360 -17.037 1.00 88.56 289 ALA A CA 1
ATOM 2218 C C . ALA A 1 289 ? -1.145 7.264 -15.798 1.00 88.56 289 ALA A C 1
ATOM 2220 O O . ALA A 1 289 ? -1.993 7.053 -14.930 1.00 88.56 289 ALA A O 1
ATOM 2221 N N . THR A 1 290 ? -0.322 8.315 -15.746 1.00 89.81 290 THR A N 1
ATOM 2222 C CA . THR A 1 290 ? -0.321 9.298 -14.653 1.00 89.81 290 THR A CA 1
ATOM 2223 C C . THR A 1 290 ? -1.632 10.080 -14.617 1.00 89.81 290 THR A C 1
ATOM 2225 O O . THR A 1 290 ? -2.228 10.242 -13.554 1.00 89.81 290 THR A O 1
ATOM 2228 N N . GLY A 1 291 ? -2.123 10.528 -15.773 1.00 94.19 291 GLY A N 1
ATOM 2229 C CA . GLY A 1 291 ? -3.382 11.251 -15.898 1.00 94.19 291 GLY A CA 1
ATOM 2230 C C . GLY A 1 291 ? -4.587 10.401 -15.505 1.00 94.19 291 GLY A C 1
ATOM 2231 O O . GLY A 1 291 ? -5.413 10.848 -14.712 1.00 94.19 291 GLY A O 1
ATOM 2232 N N . PHE A 1 292 ? -4.652 9.150 -15.973 1.00 94.31 292 PHE A N 1
ATOM 2233 C CA . PHE A 1 292 ? -5.691 8.192 -15.589 1.00 94.31 292 PHE A CA 1
ATOM 2234 C C . PHE A 1 292 ? -5.684 7.927 -14.083 1.00 94.31 292 PHE A C 1
ATOM 2236 O O . PHE A 1 292 ? -6.733 7.964 -13.441 1.00 94.31 292 PHE A O 1
ATOM 2243 N N . TRP A 1 293 ? -4.501 7.710 -13.507 1.00 93.94 293 TRP A N 1
ATOM 2244 C CA . TRP A 1 293 ? -4.340 7.494 -12.075 1.00 93.94 293 TRP A CA 1
ATOM 2245 C C . TRP A 1 293 ? -4.849 8.680 -11.251 1.00 93.94 293 TRP A C 1
ATOM 2247 O O . TRP A 1 293 ? -5.675 8.502 -10.356 1.00 93.94 293 TRP A O 1
ATOM 2257 N N . TRP A 1 294 ? -4.422 9.900 -11.581 1.00 94.12 294 TRP A N 1
ATOM 2258 C CA . TRP A 1 294 ? -4.872 11.101 -10.876 1.00 94.12 294 TRP A CA 1
ATOM 2259 C C . TRP A 1 294 ? -6.349 11.404 -11.081 1.00 94.12 294 TRP A C 1
ATOM 2261 O O . TRP A 1 294 ? -7.003 11.889 -10.158 1.00 94.12 294 TRP A O 1
ATOM 2271 N N . LEU A 1 295 ? -6.892 11.074 -12.252 1.00 95.69 295 LEU A N 1
ATOM 2272 C CA . LEU A 1 295 ? -8.321 11.159 -12.506 1.00 95.69 295 LEU A CA 1
ATOM 2273 C C . LEU A 1 295 ? -9.092 10.193 -11.598 1.00 95.69 295 LEU A C 1
ATOM 2275 O O . LEU A 1 295 ? -10.017 10.619 -10.910 1.00 95.69 295 LEU A O 1
ATOM 2279 N N . ALA A 1 296 ? -8.671 8.929 -11.516 1.00 93.75 296 ALA A N 1
ATOM 2280 C CA . ALA A 1 296 ? -9.291 7.930 -10.648 1.00 93.75 296 ALA A CA 1
ATOM 2281 C C . ALA A 1 296 ? -9.191 8.310 -9.159 1.00 93.75 296 ALA A C 1
ATOM 2283 O O . ALA A 1 296 ? -10.196 8.293 -8.445 1.00 93.75 296 ALA A O 1
ATOM 2284 N N . VAL A 1 297 ? -8.003 8.716 -8.697 1.00 91.69 297 VAL A N 1
ATOM 2285 C CA . VAL A 1 297 ? -7.772 9.168 -7.315 1.00 91.69 297 VAL A CA 1
ATOM 2286 C C . VAL A 1 297 ? -8.587 10.426 -7.006 1.00 91.69 297 VAL A C 1
ATOM 2288 O O . VAL A 1 297 ? -9.223 10.499 -5.957 1.00 91.69 297 VAL A O 1
ATOM 2291 N N . GLY A 1 298 ? -8.623 11.397 -7.920 1.00 94.69 298 GLY A N 1
ATOM 2292 C CA . GLY A 1 298 ? -9.402 12.626 -7.775 1.00 94.69 298 GLY A CA 1
ATOM 2293 C C . GLY A 1 298 ? -10.907 12.364 -7.677 1.00 94.69 298 GLY A C 1
ATOM 2294 O O . GLY A 1 298 ? -11.568 12.899 -6.785 1.00 94.69 298 GLY A O 1
ATOM 2295 N N . VAL A 1 299 ? -11.441 11.479 -8.525 1.00 96.12 299 VAL A N 1
ATOM 2296 C CA . VAL A 1 299 ? -12.850 11.052 -8.477 1.00 96.12 299 VAL A CA 1
ATOM 2297 C C . VAL A 1 299 ? -13.159 10.324 -7.168 1.00 96.12 299 VAL A C 1
ATOM 2299 O O . VAL A 1 299 ? -14.160 10.636 -6.524 1.00 96.12 299 VAL A O 1
ATOM 2302 N N . ALA A 1 300 ? -12.288 9.418 -6.716 1.00 93.25 300 ALA A N 1
ATOM 2303 C CA . ALA A 1 300 ? -12.458 8.727 -5.437 1.00 93.25 300 ALA A CA 1
ATOM 2304 C C . ALA A 1 300 ? -12.442 9.701 -4.241 1.00 93.25 300 ALA A C 1
ATOM 2306 O O . ALA A 1 300 ? -13.289 9.610 -3.348 1.00 93.25 300 ALA A O 1
ATOM 2307 N N . LEU A 1 301 ? -11.522 10.674 -4.248 1.00 93.19 301 LEU A N 1
ATOM 2308 C CA . LEU A 1 301 ? -11.427 11.743 -3.247 1.00 93.19 301 LEU A CA 1
ATOM 2309 C C . LEU A 1 301 ? -12.662 12.648 -3.230 1.00 93.19 301 LEU A C 1
ATOM 2311 O O . LEU A 1 301 ? -13.061 13.130 -2.168 1.00 93.19 301 LEU A O 1
ATOM 2315 N N . TRP A 1 302 ? -13.252 12.900 -4.398 1.00 96.31 302 TRP A N 1
ATOM 2316 C CA . TRP A 1 302 ? -14.474 13.686 -4.526 1.00 96.31 302 TRP A CA 1
ATOM 2317 C C . TRP A 1 302 ? -15.709 12.919 -4.042 1.00 96.31 302 TRP A C 1
ATOM 2319 O O . TRP A 1 302 ? -16.546 13.505 -3.356 1.00 96.31 302 TRP A O 1
ATOM 2329 N N . TRP A 1 303 ? -15.806 11.621 -4.349 1.00 96.25 303 TRP A N 1
ATOM 2330 C CA . TRP A 1 303 ? -16.955 10.789 -3.981 1.00 96.25 303 TRP A CA 1
ATOM 2331 C C . TRP A 1 303 ? -16.978 10.449 -2.483 1.00 96.25 303 TRP A C 1
ATOM 2333 O O . TRP A 1 303 ? -18.033 10.491 -1.848 1.00 96.25 303 TRP A O 1
ATOM 2343 N N . HIS A 1 304 ? -15.815 10.184 -1.880 1.00 93.56 304 HIS A N 1
ATOM 2344 C CA . HIS A 1 304 ? -15.706 9.806 -0.467 1.00 93.56 304 HIS A CA 1
ATOM 2345 C C . HIS A 1 304 ? -14.751 10.712 0.330 1.00 93.56 304 HIS A C 1
ATOM 2347 O O . HIS A 1 304 ? -13.778 10.229 0.921 1.00 93.56 304 HIS A O 1
ATOM 2353 N N . PRO A 1 305 ? -15.039 12.024 0.450 1.00 91.69 305 PRO A N 1
ATOM 2354 C CA . PRO A 1 305 ? -14.159 12.954 1.157 1.00 91.69 305 PRO A CA 1
ATOM 2355 C C . PRO A 1 305 ? -14.038 12.605 2.647 1.00 91.69 305 PRO A C 1
ATOM 2357 O O . PRO A 1 305 ? -12.978 12.792 3.240 1.00 91.69 305 PRO A O 1
ATOM 2360 N N . GLY A 1 306 ? -15.094 12.042 3.248 1.00 89.06 306 GLY A N 1
ATOM 2361 C CA . GLY A 1 306 ? -15.091 11.602 4.646 1.00 89.06 306 GLY A CA 1
ATOM 2362 C C . GLY A 1 306 ? -14.101 10.468 4.922 1.00 89.06 306 GLY A C 1
ATOM 2363 O O . GLY A 1 306 ? -13.414 10.501 5.941 1.00 89.06 306 GLY A O 1
ATOM 2364 N N . PHE A 1 307 ? -13.961 9.512 3.997 1.00 87.31 307 PHE A N 1
ATOM 2365 C CA . PHE A 1 307 ? -13.006 8.411 4.135 1.00 87.31 307 PHE A CA 1
ATOM 2366 C C . PHE A 1 307 ? -11.570 8.940 4.175 1.00 87.31 307 PHE A C 1
ATOM 2368 O O . PHE A 1 307 ? -10.841 8.674 5.128 1.00 87.31 307 PHE A O 1
ATOM 2375 N N . PHE A 1 308 ? -11.189 9.774 3.208 1.00 86.06 308 PHE A N 1
ATOM 2376 C CA . PHE A 1 308 ? -9.845 10.346 3.141 1.00 86.06 308 PHE A CA 1
ATOM 2377 C C . PHE A 1 308 ? -9.543 11.313 4.284 1.00 86.06 308 PHE A C 1
ATOM 2379 O O . PHE A 1 308 ? -8.455 11.259 4.856 1.00 86.06 308 PHE A O 1
ATOM 2386 N N . ARG A 1 309 ? -10.514 12.144 4.677 1.00 88.69 309 ARG A N 1
ATOM 2387 C CA . ARG A 1 309 ? -10.380 13.013 5.852 1.00 88.69 309 ARG A CA 1
ATOM 2388 C C . ARG A 1 309 ? -10.164 12.189 7.114 1.00 88.69 309 ARG A C 1
ATOM 2390 O O . ARG A 1 309 ? -9.282 12.501 7.904 1.00 88.69 309 ARG A O 1
ATOM 2397 N N . SER A 1 310 ? -10.915 11.097 7.276 1.00 81.62 310 SER A N 1
ATOM 2398 C CA . SER A 1 310 ? -10.699 10.177 8.389 1.00 81.62 310 SER A CA 1
ATOM 2399 C C . SER A 1 310 ? -9.298 9.572 8.326 1.00 81.62 310 SER A C 1
ATOM 2401 O O . SER A 1 310 ? -8.629 9.530 9.355 1.00 81.62 310 SER A O 1
ATOM 2403 N N . LEU A 1 311 ? -8.822 9.173 7.142 1.00 81.69 311 LEU A N 1
ATOM 2404 C CA . LEU A 1 311 ? -7.560 8.465 6.971 1.00 81.69 311 LEU A CA 1
ATOM 2405 C C . LEU A 1 311 ? -6.352 9.365 7.207 1.00 81.69 311 LEU A C 1
ATOM 2407 O O . LEU A 1 311 ? -5.452 8.925 7.898 1.00 81.69 311 LEU A O 1
ATOM 2411 N N . PHE A 1 312 ? -6.343 10.606 6.719 1.00 82.81 312 PHE A N 1
ATOM 2412 C CA . PHE A 1 312 ? -5.190 11.519 6.805 1.00 82.81 312 PHE A CA 1
ATOM 2413 C C . PHE A 1 312 ? -5.278 12.562 7.925 1.00 82.81 312 PHE A C 1
ATOM 2415 O O . PHE A 1 312 ? -4.478 13.497 7.988 1.00 82.81 312 PHE A O 1
ATOM 2422 N N . ARG A 1 313 ? -6.245 12.427 8.829 1.00 79.50 313 ARG A N 1
ATOM 2423 C CA . ARG A 1 313 ? -6.316 13.267 10.025 1.00 79.50 313 ARG A CA 1
ATOM 2424 C C . ARG A 1 313 ? -5.066 13.131 10.902 1.00 79.50 313 ARG A C 1
ATOM 2426 O O . ARG A 1 313 ? -4.576 12.010 11.063 1.00 79.50 313 ARG A O 1
ATOM 2433 N N . PRO A 1 314 ? -4.578 14.240 11.489 1.00 76.25 314 PRO A N 1
ATOM 2434 C CA . PRO A 1 314 ? -5.156 15.603 11.506 1.00 76.25 314 PRO A CA 1
ATOM 2435 C C . PRO A 1 314 ? -4.749 16.513 10.326 1.00 76.25 314 PRO A C 1
ATOM 2437 O O . PRO A 1 314 ? -5.170 17.660 10.245 1.00 76.25 314 PRO A O 1
ATOM 2440 N N . PHE A 1 315 ? -3.904 16.052 9.404 1.00 82.81 315 PHE A N 1
ATOM 2441 C CA . PHE A 1 315 ? -3.220 16.935 8.446 1.00 82.81 315 PHE A CA 1
ATOM 2442 C C . PHE A 1 315 ? -4.141 17.552 7.384 1.00 82.81 315 PHE A C 1
ATOM 2444 O O . PHE A 1 315 ? -3.799 18.556 6.765 1.00 82.81 315 PHE A O 1
ATOM 2451 N N . ILE A 1 316 ? -5.303 16.938 7.154 1.00 86.25 316 ILE A N 1
ATOM 2452 C CA . ILE A 1 316 ? -6.189 17.223 6.019 1.00 86.25 316 ILE A CA 1
ATOM 2453 C C . ILE A 1 316 ? -7.583 17.673 6.518 1.00 86.25 316 ILE A C 1
ATOM 2455 O O . ILE A 1 316 ? -8.612 17.454 5.882 1.00 86.25 316 ILE A O 1
ATOM 2459 N N . ASP A 1 317 ? -7.648 18.341 7.676 1.00 81.62 317 ASP A N 1
ATOM 2460 C CA . ASP A 1 317 ? -8.930 18.753 8.264 1.00 81.62 317 ASP A CA 1
ATOM 2461 C C . ASP A 1 317 ? -9.692 19.790 7.434 1.00 81.62 317 ASP A C 1
ATOM 2463 O O . ASP A 1 317 ? -10.917 19.786 7.459 1.00 81.62 317 ASP A O 1
ATOM 2467 N N . ALA A 1 318 ? -9.021 20.626 6.644 1.00 86.38 318 ALA A N 1
ATOM 2468 C CA . ALA A 1 318 ? -9.680 21.606 5.775 1.00 86.38 318 ALA A CA 1
ATOM 2469 C C . ALA A 1 318 ? -10.109 21.041 4.404 1.00 86.38 318 ALA A C 1
ATOM 2471 O O . ALA A 1 318 ? -10.624 21.778 3.561 1.00 86.38 318 ALA A O 1
ATOM 2472 N N . TRP A 1 319 ? -9.886 19.751 4.140 1.00 87.31 319 TRP A N 1
ATOM 2473 C CA . TRP A 1 319 ? -10.146 19.192 2.818 1.00 87.31 319 TRP A CA 1
ATOM 2474 C C . TRP A 1 319 ? -11.632 19.082 2.523 1.00 87.31 319 TRP A C 1
ATOM 2476 O O . TRP A 1 319 ? -12.406 18.451 3.245 1.00 87.31 319 TRP A O 1
ATOM 2486 N N . THR A 1 320 ? -12.014 19.680 1.404 1.00 91.50 320 THR A N 1
ATOM 2487 C CA . THR A 1 320 ? -13.362 19.600 0.854 1.00 91.50 320 THR A CA 1
ATOM 2488 C C . THR A 1 320 ? -13.340 18.726 -0.394 1.00 91.50 320 THR A C 1
ATOM 2490 O O . THR A 1 320 ? -12.303 18.581 -1.042 1.00 91.50 320 THR A O 1
ATOM 2493 N N . GLY A 1 321 ? -14.498 18.195 -0.800 1.00 91.56 321 GLY A N 1
ATOM 2494 C CA . GLY A 1 321 ? -14.614 17.438 -2.055 1.00 91.56 321 GLY A CA 1
ATOM 2495 C C . GLY A 1 321 ? -14.123 18.211 -3.293 1.00 91.56 321 GLY A C 1
ATOM 2496 O O . GLY A 1 321 ? -13.751 17.596 -4.289 1.00 91.56 321 GLY A O 1
ATOM 2497 N N . ARG A 1 322 ? -14.033 19.551 -3.224 1.00 94.62 322 ARG A N 1
ATOM 2498 C CA . ARG A 1 322 ? -13.475 20.393 -4.296 1.00 94.62 322 ARG A CA 1
ATOM 2499 C C . ARG A 1 322 ? -12.010 20.073 -4.600 1.00 94.62 322 ARG A C 1
ATOM 2501 O O . ARG A 1 322 ? -11.627 20.133 -5.761 1.00 94.62 322 ARG A O 1
ATOM 2508 N N . GLY A 1 323 ? -11.211 19.695 -3.598 1.00 93.00 323 GLY A N 1
ATOM 2509 C CA . GLY A 1 323 ? -9.819 19.287 -3.817 1.00 93.00 323 GLY A CA 1
ATOM 2510 C C . GLY A 1 323 ? -9.717 18.052 -4.717 1.00 93.00 323 GLY A C 1
ATOM 2511 O O . GLY A 1 323 ? -8.894 18.021 -5.628 1.00 93.00 323 GLY A O 1
ATOM 2512 N N . GLY A 1 324 ? -10.621 17.081 -4.529 1.00 93.62 324 GLY A N 1
ATOM 2513 C CA . GLY A 1 324 ? -10.728 15.897 -5.387 1.00 93.62 324 GLY A CA 1
ATOM 2514 C C . GLY A 1 324 ? -11.087 16.241 -6.835 1.00 93.62 324 GLY A C 1
ATOM 2515 O O . GLY A 1 324 ? -10.469 15.716 -7.756 1.00 93.62 324 GLY A O 1
ATOM 2516 N N . LEU A 1 325 ? -12.009 17.189 -7.049 1.00 96.44 325 LEU A N 1
ATOM 2517 C CA . LEU A 1 325 ? -12.358 17.668 -8.395 1.00 96.44 325 LEU A CA 1
ATOM 2518 C C . LEU A 1 325 ? -11.189 18.364 -9.100 1.00 96.44 325 LEU A C 1
ATOM 2520 O O . LEU A 1 325 ? -10.974 18.124 -10.284 1.00 96.44 325 LEU A O 1
ATOM 2524 N N . ILE A 1 326 ? -10.424 19.200 -8.389 1.00 96.06 326 ILE A N 1
ATOM 2525 C CA . ILE A 1 326 ? -9.234 19.857 -8.956 1.00 96.06 326 ILE A CA 1
ATOM 2526 C C . ILE A 1 326 ? -8.209 18.800 -9.385 1.00 96.06 326 ILE A C 1
ATOM 2528 O O . ILE A 1 326 ? -7.700 18.855 -10.502 1.00 96.06 326 ILE A O 1
ATOM 2532 N N . LEU A 1 327 ? -7.957 17.804 -8.531 1.00 94.50 327 LEU A N 1
ATOM 2533 C CA . LEU A 1 327 ? -7.090 16.664 -8.836 1.00 94.50 327 LEU A CA 1
ATOM 2534 C C . LEU A 1 327 ? -7.571 15.868 -10.053 1.00 94.50 327 LEU A C 1
ATOM 2536 O O . LEU A 1 327 ? -6.773 15.566 -10.939 1.00 94.50 327 LEU A O 1
ATOM 2540 N N . ALA A 1 328 ? -8.873 15.586 -10.134 1.00 96.25 328 ALA A N 1
ATOM 2541 C CA . ALA A 1 328 ? -9.455 14.900 -11.280 1.00 96.25 328 ALA A CA 1
ATOM 2542 C C . ALA A 1 328 ? -9.298 15.717 -12.573 1.00 96.25 328 ALA A C 1
ATOM 2544 O O . ALA A 1 328 ? -8.960 15.161 -13.617 1.00 96.25 328 ALA A O 1
ATOM 2545 N N . GLY A 1 329 ? -9.476 17.040 -12.495 1.00 97.12 329 GLY A N 1
ATOM 2546 C CA . GLY A 1 329 ? -9.253 17.962 -13.608 1.00 97.12 329 GLY A CA 1
ATOM 2547 C C . GLY A 1 329 ? -7.800 17.973 -14.088 1.00 97.12 329 GLY A C 1
ATOM 2548 O O . GLY A 1 329 ? -7.559 17.887 -15.290 1.00 97.12 329 GLY A O 1
ATOM 2549 N N . LEU A 1 330 ? -6.827 18.003 -13.169 1.00 96.00 330 LEU A N 1
ATOM 2550 C CA . LEU A 1 330 ? -5.401 17.890 -13.504 1.00 96.00 330 LEU A CA 1
ATOM 2551 C C . LEU A 1 330 ? -5.079 16.545 -14.170 1.00 96.00 330 LEU A C 1
ATOM 2553 O O . LEU A 1 330 ? -4.375 16.518 -15.178 1.00 96.00 330 LEU A O 1
ATOM 2557 N N . GLY A 1 331 ? -5.637 15.443 -13.660 1.00 95.25 331 GLY A N 1
ATOM 2558 C CA . GLY A 1 331 ? -5.524 14.126 -14.294 1.00 95.25 331 GLY A CA 1
ATOM 2559 C C . GLY A 1 331 ? -6.102 14.106 -15.714 1.00 95.25 331 GLY A C 1
ATOM 2560 O O . GLY A 1 331 ? -5.469 13.597 -16.638 1.00 95.25 331 GLY A O 1
ATOM 2561 N N . GLY A 1 332 ? -7.257 14.746 -15.916 1.00 97.00 332 GLY A N 1
ATOM 2562 C CA . GLY A 1 332 ? -7.867 14.932 -17.234 1.00 97.00 332 GLY A CA 1
ATOM 2563 C C . GLY A 1 332 ? -6.991 15.735 -18.201 1.00 97.00 332 GLY A C 1
ATOM 2564 O O . GLY A 1 332 ? -6.833 15.339 -19.353 1.00 97.00 332 GLY A O 1
ATOM 2565 N N . LEU A 1 333 ? -6.363 16.821 -17.740 1.00 97.25 333 LEU A N 1
ATOM 2566 C CA . LEU A 1 333 ? -5.431 17.608 -18.560 1.00 97.25 333 LEU A CA 1
ATOM 2567 C C . LEU A 1 333 ? -4.200 16.794 -18.976 1.00 97.25 333 LEU A C 1
ATOM 2569 O O . LEU A 1 333 ? -3.781 16.874 -20.130 1.00 97.25 333 LEU A O 1
ATOM 2573 N N . LEU A 1 334 ? -3.650 15.976 -18.073 1.00 95.25 334 LEU A N 1
ATOM 2574 C CA . LEU A 1 334 ? -2.541 15.071 -18.393 1.00 95.25 334 LEU A CA 1
ATOM 2575 C C . LEU A 1 334 ? -2.944 14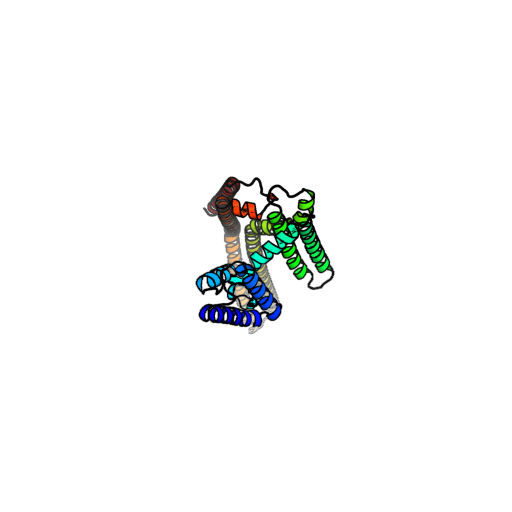.014 -19.428 1.00 95.25 334 LEU A C 1
ATOM 2577 O O . LEU A 1 334 ? -2.162 13.734 -20.334 1.00 95.25 334 LEU A O 1
ATOM 2581 N N . LEU A 1 335 ? -4.166 13.475 -19.344 1.00 95.94 335 LEU A N 1
ATOM 2582 C CA . LEU A 1 335 ? -4.699 12.555 -20.354 1.00 95.94 335 LEU A CA 1
ATOM 2583 C C . LEU A 1 335 ? -4.787 13.215 -21.733 1.00 95.94 335 LEU A C 1
ATOM 2585 O O . LEU A 1 335 ? -4.326 12.639 -22.715 1.00 95.94 335 LEU A O 1
ATOM 2589 N N . VAL A 1 336 ? -5.337 14.431 -21.809 1.00 96.88 336 VAL A N 1
ATOM 2590 C CA . VAL A 1 336 ? -5.427 15.188 -23.068 1.00 96.88 336 VAL A CA 1
ATOM 2591 C C . VAL A 1 336 ? -4.035 15.478 -23.630 1.00 96.88 336 VAL A C 1
ATOM 2593 O O . VAL A 1 336 ? -3.814 15.287 -24.822 1.00 96.88 336 VAL A O 1
ATOM 2596 N N . GLY A 1 337 ? -3.081 15.870 -22.780 1.00 95.00 337 GLY A N 1
ATOM 2597 C CA . GLY A 1 337 ? -1.688 16.068 -23.182 1.00 95.00 337 GLY A CA 1
ATOM 2598 C C . GLY A 1 337 ? -1.042 14.789 -23.718 1.00 95.00 337 GLY A C 1
ATOM 2599 O O . GLY A 1 337 ? -0.404 14.822 -24.763 1.00 95.00 337 GLY A O 1
ATOM 2600 N N . GLY A 1 338 ? -1.261 13.650 -23.056 1.00 93.31 338 GLY A N 1
ATOM 2601 C CA . GLY A 1 338 ? -0.780 12.350 -23.523 1.00 93.31 338 GLY A CA 1
ATOM 2602 C C . GLY A 1 338 ? -1.368 11.949 -24.879 1.00 93.31 338 GLY A C 1
ATOM 2603 O O . GLY A 1 338 ? -0.628 11.506 -25.752 1.00 93.31 338 GLY A O 1
ATOM 2604 N N . LEU A 1 339 ? -2.671 12.166 -25.092 1.00 95.12 339 LEU A N 1
ATOM 2605 C CA . LEU A 1 339 ? -3.319 11.930 -26.389 1.00 95.12 339 LEU A CA 1
ATOM 2606 C C . LEU A 1 339 ? -2.777 12.862 -27.481 1.00 95.12 339 LEU A C 1
ATOM 2608 O O . LEU A 1 339 ? -2.562 12.411 -28.600 1.00 95.12 339 LEU A O 1
ATOM 2612 N N . ALA A 1 340 ? -2.512 14.128 -27.154 1.00 94.19 340 ALA A N 1
ATOM 2613 C CA . ALA A 1 340 ? -1.948 15.099 -28.089 1.00 94.19 340 ALA A CA 1
ATOM 2614 C C . ALA A 1 340 ? -0.498 14.786 -28.500 1.00 94.19 340 ALA A C 1
ATOM 2616 O O . ALA A 1 340 ? -0.074 15.223 -29.558 1.00 94.19 340 ALA A O 1
ATOM 2617 N N . VAL A 1 341 ? 0.262 14.040 -27.688 1.00 91.62 341 VAL A N 1
ATOM 2618 C CA . VAL A 1 341 ? 1.606 13.555 -28.065 1.00 91.62 341 VAL A CA 1
ATOM 2619 C C . VAL A 1 341 ? 1.529 12.369 -29.038 1.00 91.62 341 VAL A C 1
ATOM 2621 O O . VAL A 1 341 ? 2.477 12.129 -29.781 1.00 91.62 341 VAL A O 1
ATOM 2624 N N . ILE A 1 342 ? 0.424 11.614 -29.025 1.00 89.81 342 ILE A N 1
ATOM 2625 C CA . ILE A 1 342 ? 0.204 10.467 -29.925 1.00 89.81 342 ILE A CA 1
ATOM 2626 C C . ILE A 1 342 ? -0.386 10.908 -31.271 1.00 89.81 342 ILE A C 1
ATOM 2628 O O . ILE A 1 342 ? -0.100 10.267 -32.282 1.00 89.81 342 ILE A O 1
ATOM 2632 N N . ALA A 1 343 ? -1.242 11.935 -31.257 1.00 89.25 343 ALA A N 1
ATOM 2633 C CA . ALA A 1 343 ? -1.944 12.470 -32.426 1.00 89.25 343 ALA A CA 1
ATOM 2634 C C . ALA A 1 343 ? -1.017 13.260 -33.361 1.00 89.25 343 ALA A C 1
ATOM 2636 O O . ALA A 1 343 ? -1.165 13.076 -34.591 1.00 89.25 343 ALA A O 1
#

Radius of gyration: 42.69 Å; chains: 1; bounding box: 105×52×118 Å